Protein AF-0000000066435446 (afdb_homodimer)

Organism: Drosophila melanogaster (NCBI:txid7227)

Sequence (286 aa):
MGTRKKGLEFAKHITEIINKSTGFESHLQKVKIVDGGDGACTAELKVDQDHVNLYKFLHGGYIMTLVDLITTYALMSKPCHPGVSVDLSVNFLNGAKLGDDVVIQANLSKVGKYLAFIDCTLKHKKDDLVIAKGTHLKYIKFDMGTRKKGLEFAKHITEIINKSTGFESHLQKVKIVDGGDGACTAELKVDQDHVNLYKFLHGGYIMTLVDLITTYALMSKPCHPGVSVDLSVNFLNGAKLGDDVVIQANLSKVGKYLAFIDCTLKHKKDDLVIAKGTHLKYIKFD

Structure (mmCIF, N/CA/C/O backbone):
data_AF-0000000066435446-model_v1
#
loop_
_entity.id
_entity.type
_entity.pdbx_description
1 polymer GEO12033p1
#
loop_
_atom_site.group_PDB
_atom_site.id
_atom_site.type_symbol
_atom_site.label_atom_id
_atom_site.label_alt_id
_atom_site.label_comp_id
_atom_site.label_asym_id
_atom_site.label_entity_id
_atom_site.label_seq_id
_atom_site.pdbx_PDB_ins_code
_atom_site.Cartn_x
_atom_site.Cartn_y
_atom_site.Cartn_z
_atom_site.occupancy
_atom_site.B_iso_or_equiv
_atom_site.auth_seq_id
_atom_site.auth_comp_id
_atom_site.auth_asym_id
_atom_site.auth_atom_id
_atom_site.pdbx_PDB_model_num
ATOM 1 N N . MET A 1 1 ? -8.648 -17.078 -9.883 1 63.06 1 MET A N 1
ATOM 2 C CA . MET A 1 1 ? -8.719 -18.5 -9.562 1 63.06 1 MET A CA 1
ATOM 3 C C . MET A 1 1 ? -7.328 -19.125 -9.516 1 63.06 1 MET A C 1
ATOM 5 O O . MET A 1 1 ? -6.375 -18.547 -10.039 1 63.06 1 MET A O 1
ATOM 9 N N . GLY A 1 2 ? -7.027 -19.984 -8.508 1 71.5 2 GLY A N 1
ATOM 10 C CA . GLY A 1 2 ? -5.723 -20.625 -8.414 1 71.5 2 GLY A CA 1
ATOM 11 C C . GLY A 1 2 ? -5.332 -21.359 -9.68 1 71.5 2 GLY A C 1
ATOM 12 O O . GLY A 1 2 ? -6.188 -21.703 -10.5 1 71.5 2 GLY A O 1
ATOM 13 N N . THR A 1 3 ? -4 -21.328 -10.047 1 77.5 3 THR A N 1
ATOM 14 C CA . THR A 1 3 ? -3.469 -22.047 -11.203 1 77.5 3 THR A CA 1
ATOM 15 C C . THR A 1 3 ? -2.389 -23.031 -10.789 1 77.5 3 THR A C 1
ATOM 17 O O . THR A 1 3 ? -1.646 -22.781 -9.836 1 77.5 3 THR A O 1
ATOM 20 N N . ARG A 1 4 ? -2.23 -24.156 -11.445 1 82.12 4 ARG A N 1
ATOM 21 C CA . ARG A 1 4 ? -1.175 -25.125 -11.219 1 82.12 4 ARG A CA 1
ATOM 22 C C . ARG A 1 4 ? 0.009 -24.875 -12.148 1 82.12 4 ARG A C 1
ATOM 24 O O . ARG A 1 4 ? 0.985 -25.641 -12.133 1 82.12 4 ARG A O 1
ATOM 31 N N . LYS A 1 5 ? -0.054 -23.875 -12.938 1 88.31 5 LYS A N 1
ATOM 32 C CA . LYS A 1 5 ? 1.01 -23.547 -13.883 1 88.31 5 LYS A CA 1
ATOM 33 C C . LYS A 1 5 ? 2.275 -23.094 -13.156 1 88.31 5 LYS A C 1
ATOM 35 O O . LYS A 1 5 ? 2.205 -22.562 -12.047 1 88.31 5 LYS A O 1
ATOM 40 N N . LYS A 1 6 ? 3.32 -23.391 -13.812 1 94.06 6 LYS A N 1
ATOM 41 C CA . LYS A 1 6 ? 4.617 -23 -13.266 1 94.06 6 LYS A CA 1
ATOM 42 C C . LYS A 1 6 ? 5.5 -22.359 -14.328 1 94.06 6 LYS A C 1
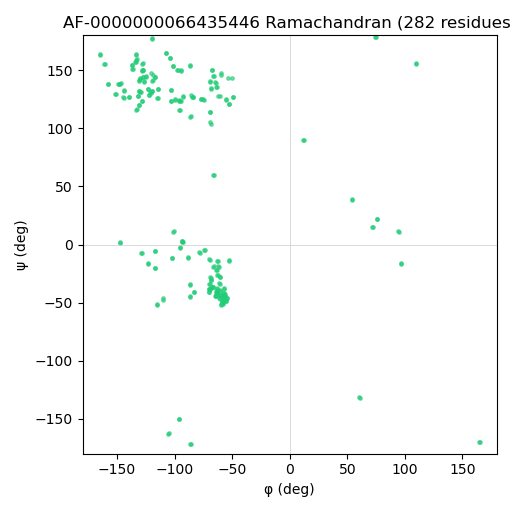ATOM 44 O O . LYS A 1 6 ? 5.215 -22.469 -15.523 1 94.06 6 LYS A O 1
ATOM 49 N N . GLY A 1 7 ? 6.52 -21.703 -13.805 1 94.81 7 GLY A N 1
ATOM 50 C CA . GLY A 1 7 ? 7.492 -21.141 -14.727 1 94.81 7 GLY A CA 1
ATOM 51 C C . GLY A 1 7 ? 6.887 -20.125 -15.688 1 94.81 7 GLY A C 1
ATOM 52 O O . GLY A 1 7 ? 6.176 -19.219 -15.273 1 94.81 7 GLY A O 1
ATOM 53 N N . LEU A 1 8 ? 7.223 -20.344 -16.953 1 93.69 8 LEU A N 1
ATOM 54 C CA . LEU A 1 8 ? 6.828 -19.391 -18 1 93.69 8 LEU A CA 1
ATOM 55 C C . LEU A 1 8 ? 5.312 -19.391 -18.172 1 93.69 8 LEU A C 1
ATOM 57 O O . LEU A 1 8 ? 4.719 -18.344 -18.438 1 93.69 8 LEU A O 1
ATOM 61 N N . GLU A 1 9 ? 4.734 -20.547 -18.047 1 95.38 9 GLU A N 1
ATOM 62 C CA . GLU A 1 9 ? 3.285 -20.609 -18.188 1 95.38 9 GLU A CA 1
ATOM 63 C C . GLU A 1 9 ? 2.576 -19.828 -17.094 1 95.38 9 GLU A C 1
ATOM 65 O O . GLU A 1 9 ? 1.569 -19.172 -17.344 1 95.38 9 GLU A O 1
ATOM 70 N N . PHE A 1 10 ? 3.066 -20 -15.891 1 95.31 10 PHE A N 1
ATOM 71 C CA . PHE A 1 10 ? 2.555 -19.219 -14.773 1 95.31 10 PHE A CA 1
ATOM 72 C C . PHE A 1 10 ? 2.713 -17.734 -15.039 1 95.31 10 PHE A C 1
ATOM 74 O O . PHE A 1 10 ? 1.757 -16.969 -14.898 1 95.31 10 PHE A O 1
ATOM 81 N N . ALA A 1 11 ? 3.91 -17.344 -15.422 1 96 11 ALA A N 1
ATOM 82 C CA . ALA A 1 11 ? 4.215 -15.93 -15.68 1 96 11 ALA A CA 1
ATOM 83 C C . ALA A 1 11 ? 3.275 -15.359 -16.734 1 96 11 ALA A C 1
ATOM 85 O O . ALA A 1 11 ? 2.762 -14.242 -16.578 1 96 11 ALA A O 1
ATOM 86 N N . LYS A 1 12 ? 3.051 -16.109 -17.766 1 95.75 12 LYS A N 1
ATOM 87 C CA . LYS A 1 12 ? 2.158 -15.68 -18.844 1 95.75 12 LYS A CA 1
ATOM 88 C C . LYS A 1 12 ? 0.729 -15.516 -18.328 1 95.75 12 LYS A C 1
ATOM 90 O O . LYS A 1 12 ? 0.055 -14.539 -18.656 1 95.75 12 LYS A O 1
ATOM 95 N N . HIS A 1 13 ? 0.331 -16.453 -17.578 1 94.19 13 HIS A N 1
ATOM 96 C CA . HIS A 1 13 ? -1.019 -16.422 -17.031 1 94.19 13 HIS A CA 1
ATOM 97 C C . HIS A 1 13 ? -1.239 -15.188 -16.172 1 94.19 13 HIS A C 1
ATOM 99 O O . HIS A 1 13 ? -2.217 -14.461 -16.359 1 94.19 13 HIS A O 1
ATOM 105 N N . ILE A 1 14 ? -0.361 -14.914 -15.211 1 93.56 14 ILE A N 1
ATOM 106 C CA . ILE A 1 14 ? -0.48 -13.773 -14.305 1 93.56 14 ILE A CA 1
ATOM 107 C C . ILE A 1 14 ? -0.396 -12.477 -15.109 1 93.56 14 ILE A C 1
ATOM 109 O O . ILE A 1 14 ? -1.131 -11.523 -14.836 1 93.56 14 ILE A O 1
ATOM 113 N N . THR A 1 15 ? 0.486 -12.438 -16.078 1 95 15 THR A N 1
ATOM 114 C CA . THR A 1 15 ? 0.623 -11.266 -16.938 1 95 15 THR A CA 1
ATOM 115 C C . THR A 1 15 ? -0.695 -10.953 -17.641 1 95 15 THR A C 1
ATOM 117 O O . THR A 1 15 ? -1.087 -9.789 -17.734 1 95 15 THR A O 1
ATOM 120 N N . GLU A 1 16 ? -1.361 -11.938 -18.094 1 94.12 16 GLU A N 1
ATOM 121 C CA . GLU A 1 16 ? -2.654 -11.766 -18.75 1 94.12 16 GLU A CA 1
ATOM 122 C C . GLU A 1 16 ? -3.688 -11.188 -17.781 1 94.12 16 GLU A C 1
ATOM 124 O O . GLU A 1 16 ? -4.484 -10.328 -18.15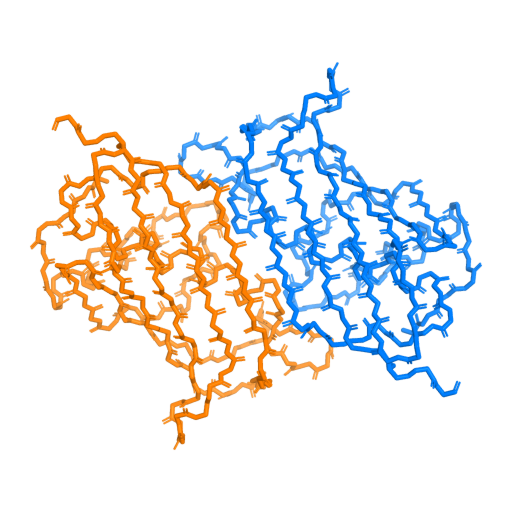6 1 94.12 16 GLU A O 1
ATOM 129 N N . ILE A 1 17 ? -3.666 -11.688 -16.578 1 89.19 17 ILE A N 1
ATOM 130 C CA . ILE A 1 17 ? -4.586 -11.203 -15.547 1 89.19 17 ILE A CA 1
ATOM 131 C C . ILE A 1 17 ? -4.348 -9.719 -15.297 1 89.19 17 ILE A C 1
ATOM 133 O O . ILE A 1 17 ? -5.293 -8.93 -15.25 1 89.19 17 ILE A O 1
ATOM 137 N N . ILE A 1 18 ? -3.078 -9.328 -15.148 1 91 18 ILE A N 1
ATOM 138 C CA . ILE A 1 18 ? -2.713 -7.938 -14.898 1 91 18 ILE A CA 1
ATOM 139 C C . ILE A 1 18 ? -3.172 -7.066 -16.062 1 91 18 ILE A C 1
ATOM 141 O O . ILE A 1 18 ? -3.771 -6.008 -15.852 1 91 18 ILE A O 1
ATOM 145 N N . ASN A 1 19 ? -2.955 -7.547 -17.266 1 91.06 19 ASN A N 1
ATOM 146 C CA . ASN A 1 19 ? -3.229 -6.762 -18.469 1 91.06 19 ASN A CA 1
ATOM 147 C C . ASN A 1 19 ? -4.727 -6.551 -18.672 1 91.06 19 ASN A C 1
ATOM 149 O O . ASN A 1 19 ? -5.141 -5.547 -19.266 1 91.06 19 ASN A O 1
ATOM 153 N N . LYS A 1 20 ? -5.484 -7.438 -18.203 1 88.5 20 LYS A N 1
ATOM 154 C CA . LYS A 1 20 ? -6.93 -7.363 -18.391 1 88.5 20 LYS A CA 1
ATOM 155 C C . LYS A 1 20 ? -7.59 -6.559 -17.281 1 88.5 20 LYS A C 1
ATOM 157 O O . LYS A 1 20 ? -8.781 -6.242 -17.359 1 88.5 20 LYS A O 1
ATOM 162 N N . SER A 1 21 ? -6.824 -6.301 -16.281 1 84.69 21 SER A N 1
ATOM 163 C CA . SER A 1 21 ? -7.387 -5.594 -15.141 1 84.69 21 SER A CA 1
ATOM 164 C C . SER A 1 21 ? -7.719 -4.148 -15.492 1 84.69 21 SER A C 1
ATOM 166 O O . SER A 1 21 ? -6.984 -3.502 -16.25 1 84.69 21 SER A O 1
ATOM 168 N N . THR A 1 22 ? -8.844 -3.646 -14.992 1 82.44 22 THR A N 1
ATOM 169 C CA . THR A 1 22 ? -9.281 -2.275 -15.234 1 82.44 22 THR A CA 1
ATOM 170 C C . THR A 1 22 ? -9.336 -1.489 -13.93 1 82.44 22 THR A C 1
ATOM 172 O O . THR A 1 22 ? -9.688 -0.307 -13.922 1 82.44 22 THR A O 1
ATOM 175 N N . GLY A 1 23 ? -9.109 -2.145 -12.859 1 87.12 23 GLY A N 1
ATOM 176 C CA . GLY A 1 23 ? -9.102 -1.487 -11.562 1 87.12 23 GLY A CA 1
ATOM 177 C C . GLY A 1 23 ? -7.715 -1.099 -11.094 1 87.12 23 GLY A C 1
ATOM 178 O O . GLY A 1 23 ? -6.871 -0.701 -11.898 1 87.12 23 GLY A O 1
ATOM 179 N N . PHE A 1 24 ? -7.559 -1.088 -9.766 1 88.25 24 PHE A N 1
ATOM 180 C CA . PHE A 1 24 ? -6.324 -0.61 -9.156 1 88.25 24 PHE A CA 1
ATOM 181 C C . PHE A 1 24 ? -5.133 -1.443 -9.617 1 88.25 24 PHE A C 1
ATOM 183 O O . PHE A 1 24 ? -4.016 -0.931 -9.727 1 88.25 24 PHE A O 1
ATOM 190 N N . GLU A 1 25 ? -5.285 -2.672 -9.961 1 87.38 25 GLU A N 1
ATOM 191 C CA . GLU A 1 25 ? -4.234 -3.594 -10.383 1 87.38 25 GLU A CA 1
ATOM 192 C C . GLU A 1 25 ? -3.549 -3.104 -11.656 1 87.38 25 GLU A C 1
ATOM 194 O O . GLU A 1 25 ? -2.457 -3.562 -11.992 1 87.38 25 GLU A O 1
ATOM 199 N N . SER A 1 26 ? -4.215 -2.238 -12.32 1 85.88 26 SER A N 1
ATOM 200 C CA . SER A 1 26 ? -3.666 -1.745 -13.586 1 85.88 26 SER A CA 1
ATOM 201 C C . SER A 1 26 ? -2.346 -1.014 -13.359 1 85.88 26 SER A C 1
ATOM 203 O O . SER A 1 26 ? -1.561 -0.842 -14.297 1 85.88 26 SER A O 1
ATOM 205 N N . HIS A 1 27 ? -2.092 -0.699 -12.156 1 84.81 27 HIS A N 1
ATOM 206 C CA . HIS A 1 27 ? -0.847 -0.017 -11.82 1 84.81 27 HIS A CA 1
ATOM 207 C C . HIS A 1 27 ? 0.341 -0.97 -11.883 1 84.81 27 HIS A C 1
ATOM 209 O O . HIS A 1 27 ? 1.494 -0.537 -11.828 1 84.81 27 HIS A O 1
ATOM 215 N N . LEU A 1 28 ? 0.1 -2.258 -12.133 1 90.25 28 LEU A N 1
ATOM 216 C CA . LEU A 1 28 ? 1.185 -3.229 -12.242 1 90.25 28 LEU A CA 1
ATOM 217 C C . LEU A 1 28 ? 1.489 -3.545 -13.703 1 90.25 28 LEU A C 1
ATOM 219 O O . LEU A 1 28 ? 2.244 -4.477 -13.992 1 90.25 28 LEU A O 1
ATOM 223 N N . GLN A 1 29 ? 0.976 -2.838 -14.555 1 90.94 29 GLN A N 1
ATOM 224 C CA . GLN A 1 29 ? 1.123 -3.168 -15.961 1 90.94 29 GLN A CA 1
ATOM 225 C C . GLN A 1 29 ? 2.586 -3.104 -16.391 1 90.94 29 GLN A C 1
ATOM 227 O O . GLN A 1 29 ? 2.984 -3.768 -17.359 1 90.94 29 GLN A O 1
ATOM 232 N N . LYS A 1 30 ? 3.4 -2.416 -15.727 1 94.62 30 LYS A N 1
ATOM 233 C CA . LYS A 1 30 ? 4.812 -2.301 -16.078 1 94.62 30 LYS A CA 1
ATOM 234 C C . LYS A 1 30 ? 5.656 -3.303 -15.289 1 94.62 30 LYS A C 1
ATOM 236 O O . LYS A 1 30 ? 6.879 -3.34 -15.438 1 94.62 30 LYS A O 1
ATOM 241 N N . VAL A 1 31 ? 5.004 -4.047 -14.43 1 97.06 31 VAL A N 1
ATOM 242 C CA . VAL A 1 31 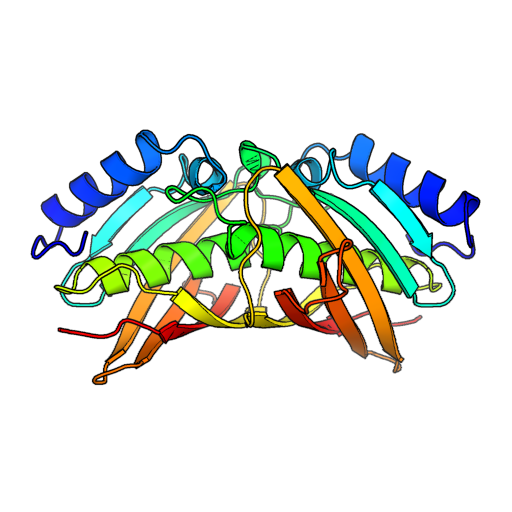? 5.688 -5.086 -13.672 1 97.06 31 VAL A CA 1
ATOM 243 C C . VAL A 1 31 ? 5.773 -6.363 -14.5 1 97.06 31 VAL A C 1
ATOM 245 O O . VAL A 1 31 ? 4.773 -6.816 -15.062 1 97.06 31 VAL A O 1
ATOM 248 N N . LYS A 1 32 ? 6.953 -6.902 -14.656 1 97.81 32 LYS A N 1
ATOM 249 C CA . LYS A 1 32 ? 7.16 -8.141 -15.406 1 97.81 32 LYS A CA 1
ATOM 250 C C . LYS A 1 32 ? 7.188 -9.344 -14.477 1 97.81 32 LYS A C 1
ATOM 252 O O . LYS A 1 32 ? 8.102 -9.492 -13.664 1 97.81 32 LYS A O 1
ATOM 257 N N . ILE A 1 33 ? 6.254 -10.203 -14.625 1 98 33 ILE A N 1
ATOM 258 C CA . ILE A 1 33 ? 6.316 -11.484 -13.93 1 98 33 ILE A CA 1
ATOM 259 C C . ILE A 1 33 ? 7.301 -12.406 -14.641 1 98 33 ILE A C 1
ATOM 261 O O . ILE A 1 33 ? 7.156 -12.68 -15.836 1 98 33 ILE A O 1
ATOM 265 N N . VAL A 1 34 ? 8.289 -12.93 -13.938 1 98 34 VAL A N 1
ATOM 266 C CA . VAL A 1 34 ? 9.359 -13.609 -14.656 1 98 34 VAL A CA 1
ATOM 267 C C . VAL A 1 34 ? 9.391 -15.086 -14.266 1 98 34 VAL A C 1
ATOM 269 O O . VAL A 1 34 ? 9.984 -15.906 -14.969 1 98 34 VAL A O 1
ATOM 272 N N . ASP A 1 35 ? 8.805 -15.438 -13.109 1 97.19 35 ASP A N 1
ATOM 273 C CA . ASP A 1 35 ? 8.805 -16.828 -12.648 1 97.19 35 ASP A CA 1
ATOM 274 C C . ASP A 1 35 ? 7.785 -17.031 -11.523 1 97.19 35 ASP A C 1
ATOM 276 O O . ASP A 1 35 ? 7.262 -16.062 -10.969 1 97.19 35 ASP A O 1
ATOM 280 N N . GLY A 1 36 ? 7.504 -18.281 -11.305 1 96.62 36 GLY A N 1
ATOM 281 C CA . GLY A 1 36 ? 6.59 -18.594 -10.219 1 96.62 36 GLY A CA 1
ATOM 282 C C . GLY A 1 36 ? 6.039 -20 -10.289 1 96.62 36 GLY A C 1
ATOM 283 O O . GLY A 1 36 ? 6.496 -20.812 -11.102 1 96.62 36 GLY A O 1
ATOM 284 N N . GLY A 1 37 ? 5.012 -20.156 -9.367 1 94.81 37 GLY A N 1
ATOM 285 C CA . GLY A 1 37 ? 4.438 -21.469 -9.188 1 94.81 37 GLY A CA 1
ATOM 286 C C . GLY A 1 37 ? 4.789 -22.109 -7.852 1 94.81 37 GLY A C 1
ATOM 287 O O . GLY A 1 37 ? 5.777 -21.719 -7.219 1 94.81 37 GLY A O 1
ATOM 288 N N . ASP A 1 38 ? 3.9 -23.062 -7.422 1 93 38 ASP A N 1
ATOM 289 C CA . ASP A 1 38 ? 4.094 -23.828 -6.199 1 93 38 ASP A CA 1
ATOM 290 C C . ASP A 1 38 ? 4.32 -22.906 -5 1 93 38 ASP A C 1
ATOM 292 O O . ASP A 1 38 ? 5.25 -23.125 -4.215 1 93 38 ASP A O 1
ATOM 296 N N . GLY A 1 39 ? 3.627 -21.844 -4.953 1 94.56 39 GLY A N 1
ATOM 297 C CA . GLY A 1 39 ? 3.625 -20.969 -3.791 1 94.56 39 GLY A CA 1
ATOM 298 C C . GLY A 1 39 ? 4.621 -19.828 -3.9 1 94.56 39 GLY A C 1
ATOM 299 O O . GLY A 1 39 ? 4.949 -19.188 -2.9 1 94.56 39 GLY A O 1
ATOM 300 N N . ALA A 1 40 ? 5.172 -19.656 -5.121 1 97.38 40 ALA A N 1
ATOM 301 C CA . ALA A 1 40 ? 6.164 -18.609 -5.312 1 97.38 40 ALA A CA 1
ATOM 302 C C . ALA A 1 40 ? 5.789 -17.719 -6.496 1 97.38 40 ALA A C 1
ATOM 304 O O . ALA A 1 40 ? 5.051 -18.141 -7.391 1 97.38 40 ALA A O 1
ATOM 305 N N . CYS A 1 41 ? 6.281 -16.484 -6.492 1 97.88 41 CYS A N 1
ATOM 306 C CA . CYS A 1 41 ? 6.168 -15.539 -7.602 1 97.88 41 CYS A CA 1
ATOM 307 C C . CYS A 1 41 ? 7.348 -14.578 -7.621 1 97.88 41 CYS A C 1
ATOM 309 O O . CYS A 1 41 ? 7.715 -14.016 -6.582 1 97.88 41 CYS A O 1
ATOM 311 N N . THR A 1 42 ? 7.988 -14.43 -8.734 1 98.62 42 THR A N 1
ATOM 312 C CA . THR A 1 42 ? 9.086 -13.484 -8.93 1 98.62 42 THR A CA 1
ATOM 313 C C . THR A 1 42 ? 8.742 -12.484 -10.023 1 98.62 42 THR A C 1
ATOM 315 O O . THR A 1 42 ? 8.289 -12.867 -11.102 1 98.62 42 THR A O 1
ATOM 318 N N . ALA A 1 43 ? 8.961 -11.258 -9.727 1 98.62 43 ALA A N 1
ATOM 319 C CA . ALA A 1 43 ? 8.68 -10.18 -10.672 1 98.62 43 ALA A CA 1
ATOM 320 C C . ALA A 1 43 ? 9.852 -9.203 -10.758 1 98.62 43 ALA A C 1
ATOM 322 O O . ALA A 1 43 ? 10.703 -9.18 -9.867 1 98.62 43 ALA A O 1
ATOM 323 N N . GLU A 1 44 ? 9.906 -8.477 -11.812 1 98.69 44 GLU A N 1
ATOM 324 C CA . GLU A 1 44 ? 10.891 -7.422 -12.023 1 98.69 44 GLU A CA 1
ATOM 325 C C . GLU A 1 44 ? 10.219 -6.113 -12.422 1 98.69 44 GLU A C 1
ATOM 327 O O . GLU A 1 44 ? 9.156 -6.121 -13.055 1 98.69 44 GLU A O 1
ATOM 332 N N . LEU A 1 45 ? 10.852 -5.051 -12.047 1 98.31 45 LEU A N 1
ATOM 333 C CA . LEU A 1 45 ? 10.336 -3.713 -12.336 1 98.31 45 LEU A CA 1
ATOM 334 C C . LEU A 1 45 ? 11.484 -2.742 -12.617 1 98.31 45 LEU A C 1
ATOM 336 O O . LEU A 1 45 ? 12.469 -2.705 -11.875 1 98.31 45 LEU A O 1
ATOM 340 N N . LYS A 1 46 ? 11.445 -2.062 -13.711 1 98.38 46 LYS A N 1
ATOM 341 C CA . LYS A 1 46 ? 12.219 -0.836 -13.883 1 98.38 46 LYS A CA 1
ATOM 342 C C . LYS A 1 46 ? 11.453 0.375 -13.352 1 98.38 46 LYS A C 1
ATOM 344 O O . LYS A 1 46 ? 10.414 0.745 -13.898 1 98.38 46 LYS A O 1
ATOM 349 N N . VAL A 1 47 ? 11.922 0.924 -12.266 1 97.75 47 VAL A N 1
ATOM 350 C CA . VAL A 1 47 ? 11.234 2.033 -11.617 1 97.75 47 VAL A CA 1
ATOM 351 C C . VAL A 1 47 ? 11.023 3.168 -12.617 1 97.75 47 VAL A C 1
ATOM 353 O O . VAL A 1 47 ? 11.977 3.627 -13.258 1 97.75 47 VAL A O 1
ATOM 356 N N . ASP A 1 48 ? 9.82 3.539 -12.742 1 96.19 48 ASP A N 1
ATOM 357 C CA . ASP A 1 48 ? 9.438 4.574 -13.695 1 96.19 48 ASP A CA 1
ATOM 358 C C . ASP A 1 48 ? 8.797 5.766 -12.992 1 96.19 48 ASP A C 1
ATOM 360 O O . ASP A 1 48 ? 8.617 5.746 -11.773 1 96.19 48 ASP A O 1
ATOM 364 N N . GLN A 1 49 ? 8.453 6.805 -13.734 1 93.25 49 GLN A N 1
ATOM 365 C CA . GLN A 1 49 ? 7.957 8.07 -13.203 1 93.25 49 GLN A CA 1
ATOM 366 C C . GLN A 1 49 ? 6.664 7.875 -12.422 1 93.25 49 GLN A C 1
ATOM 368 O O . GLN A 1 49 ? 6.438 8.539 -11.406 1 93.25 49 GLN A O 1
ATOM 373 N N . ASP A 1 50 ? 5.852 6.965 -12.82 1 91.56 50 ASP A N 1
ATOM 374 C CA . ASP A 1 50 ? 4.543 6.785 -12.203 1 91.56 50 ASP A CA 1
ATOM 375 C C . ASP A 1 50 ? 4.66 6.035 -10.875 1 91.56 50 ASP A C 1
ATOM 377 O O . ASP A 1 50 ? 3.678 5.895 -10.148 1 91.56 50 ASP A O 1
ATOM 381 N N . HIS A 1 51 ? 5.902 5.547 -10.562 1 94.88 51 HIS A N 1
ATOM 382 C CA . HIS A 1 51 ? 6.09 4.734 -9.367 1 94.88 51 HIS A CA 1
ATOM 383 C C . HIS A 1 51 ? 6.723 5.551 -8.242 1 94.88 51 HIS A C 1
ATOM 385 O O . HIS A 1 51 ? 6.848 5.066 -7.113 1 94.88 51 HIS A O 1
ATOM 391 N N . VAL A 1 52 ? 7.219 6.758 -8.562 1 93.19 52 VAL A N 1
ATOM 392 C CA . VAL A 1 52 ? 8.125 7.43 -7.637 1 93.19 52 VAL A CA 1
ATOM 393 C C . VAL A 1 52 ? 7.379 8.547 -6.91 1 93.19 52 VAL A C 1
ATOM 395 O O . VAL A 1 52 ? 6.293 8.953 -7.328 1 93.19 52 VAL A O 1
ATOM 398 N N . ASN A 1 53 ? 7.938 8.961 -5.793 1 89.44 53 ASN A N 1
ATOM 399 C CA . ASN A 1 53 ? 7.457 10.125 -5.059 1 89.44 53 ASN A CA 1
ATOM 400 C C . ASN A 1 53 ? 8.086 11.414 -5.586 1 89.44 53 ASN A C 1
ATOM 402 O O . ASN A 1 53 ? 8.703 11.422 -6.652 1 89.44 53 ASN A O 1
ATOM 406 N N . LEU A 1 54 ? 7.852 12.57 -4.863 1 84.88 54 LEU A N 1
ATOM 407 C CA . LEU A 1 54 ? 8.305 13.883 -5.301 1 84.88 54 LEU A CA 1
ATOM 408 C C . LEU A 1 54 ? 9.828 13.938 -5.375 1 84.88 54 LEU A C 1
ATOM 410 O O . LEU A 1 54 ? 10.391 14.711 -6.156 1 84.88 54 LEU A O 1
ATOM 414 N N . TYR A 1 55 ? 10.461 13.117 -4.594 1 88.62 55 TYR A N 1
ATOM 415 C CA . TYR A 1 55 ? 11.922 13.125 -4.535 1 88.62 55 TYR A CA 1
ATOM 416 C C . TYR A 1 55 ? 12.508 12.094 -5.496 1 88.62 55 TYR A C 1
ATOM 418 O O . TYR A 1 55 ? 13.703 11.797 -5.445 1 88.62 55 TYR A O 1
ATOM 426 N N . LYS A 1 56 ? 11.672 11.383 -6.293 1 93.31 56 LYS A N 1
ATOM 427 C CA . LYS A 1 56 ? 12.047 10.453 -7.355 1 93.31 56 LYS A CA 1
ATOM 428 C C . LYS A 1 56 ? 12.539 9.133 -6.773 1 93.31 56 LYS A C 1
ATOM 430 O O . LYS A 1 56 ? 13.367 8.453 -7.383 1 93.31 56 LYS A O 1
ATOM 435 N N . PHE A 1 57 ? 12.133 8.883 -5.547 1 94.56 57 PHE A N 1
ATOM 436 C CA . PHE A 1 57 ? 12.297 7.551 -4.969 1 94.56 57 PHE A CA 1
ATOM 437 C C . PHE A 1 57 ? 11.031 6.719 -5.156 1 94.56 57 PHE A C 1
ATOM 439 O O . PHE A 1 57 ? 9.93 7.266 -5.25 1 94.56 57 PHE A O 1
ATOM 446 N N . LEU A 1 58 ? 11.305 5.387 -5.262 1 95.56 58 LEU A N 1
ATOM 447 C CA . LEU A 1 58 ? 10.156 4.488 -5.309 1 95.56 58 LEU A CA 1
ATOM 448 C C . LEU A 1 58 ? 9.219 4.738 -4.133 1 95.56 58 LEU A C 1
ATOM 450 O O . LEU A 1 58 ? 9.641 4.676 -2.975 1 95.56 58 LEU A O 1
ATOM 454 N N . HIS A 1 59 ? 7.984 5.074 -4.461 1 94.62 59 HIS A N 1
ATOM 455 C CA . HIS A 1 59 ? 7.008 5.477 -3.455 1 94.62 59 HIS A CA 1
ATOM 456 C C . HIS A 1 59 ? 6.688 4.324 -2.51 1 94.62 59 HIS A C 1
ATOM 458 O O . HIS A 1 59 ? 6.508 3.188 -2.951 1 94.62 59 HIS A O 1
ATOM 464 N N . GLY A 1 60 ? 6.551 4.59 -1.21 1 93.94 60 GLY A N 1
ATOM 465 C CA . GLY A 1 60 ? 6.176 3.576 -0.238 1 93.94 60 GLY A CA 1
ATOM 466 C C . GLY A 1 60 ? 4.859 2.896 -0.562 1 93.94 60 GLY A C 1
ATOM 467 O O . GLY A 1 60 ? 4.734 1.678 -0.418 1 93.94 60 GLY A O 1
ATOM 468 N N . GLY A 1 61 ? 3.883 3.715 -0.934 1 93.12 61 GLY A N 1
ATOM 469 C CA . GLY A 1 61 ? 2.602 3.154 -1.337 1 93.12 61 GLY A CA 1
ATOM 470 C C . GLY A 1 61 ? 2.715 2.168 -2.484 1 93.12 61 GLY A C 1
ATOM 471 O O . GLY A 1 61 ? 1.995 1.169 -2.523 1 93.12 61 GLY A O 1
ATOM 472 N N . TYR A 1 62 ? 3.58 2.426 -3.432 1 95.5 62 TYR A N 1
ATOM 473 C CA . TYR A 1 62 ? 3.76 1.503 -4.547 1 95.5 62 TYR A CA 1
ATOM 474 C C . TYR A 1 62 ? 4.445 0.22 -4.094 1 95.5 62 TYR A C 1
ATOM 476 O O . TYR A 1 62 ? 4.09 -0.873 -4.543 1 95.5 62 TYR A O 1
ATOM 484 N N . ILE A 1 63 ? 5.453 0.346 -3.223 1 97.25 63 ILE A N 1
ATOM 485 C CA . ILE A 1 63 ? 6.094 -0.829 -2.643 1 97.25 63 ILE A CA 1
ATOM 486 C C . ILE A 1 63 ? 5.043 -1.717 -1.981 1 97.25 63 ILE A C 1
ATOM 488 O O . ILE A 1 63 ? 5.023 -2.932 -2.197 1 97.25 63 ILE A O 1
ATOM 492 N N . MET A 1 64 ? 4.188 -1.134 -1.232 1 96.12 64 MET A N 1
ATOM 493 C CA . MET A 1 64 ? 3.141 -1.896 -0.556 1 96.12 64 MET A CA 1
ATOM 494 C C . MET A 1 64 ? 2.207 -2.555 -1.566 1 96.12 64 MET A C 1
ATOM 496 O O . MET A 1 64 ? 1.751 -3.68 -1.354 1 96.12 64 MET A O 1
ATOM 500 N N . THR A 1 65 ? 1.873 -1.86 -2.615 1 95.75 65 THR A N 1
ATOM 501 C CA . THR A 1 65 ? 1.06 -2.418 -3.689 1 95.75 65 THR A CA 1
ATOM 502 C C . THR A 1 65 ? 1.74 -3.637 -4.305 1 95.75 65 THR A C 1
ATOM 504 O O . THR A 1 65 ? 1.094 -4.656 -4.555 1 95.75 65 THR A O 1
ATOM 507 N N . LEU A 1 66 ? 3.049 -3.508 -4.555 1 97.31 66 LEU A N 1
ATOM 508 C CA . LEU A 1 66 ? 3.812 -4.633 -5.09 1 97.31 66 LEU A CA 1
ATOM 509 C C . LEU A 1 66 ? 3.744 -5.832 -4.148 1 97.31 66 LEU A C 1
ATOM 511 O O . LEU A 1 66 ? 3.459 -6.949 -4.582 1 97.31 66 LEU A O 1
ATOM 515 N N . VAL A 1 67 ? 4.008 -5.574 -2.861 1 97.88 67 VAL A N 1
ATOM 516 C CA . VAL A 1 67 ? 3.955 -6.652 -1.881 1 97.88 67 VAL A CA 1
ATOM 517 C C . VAL A 1 67 ? 2.572 -7.305 -1.904 1 97.88 67 VAL A C 1
ATOM 519 O O . VAL A 1 67 ? 2.459 -8.531 -1.963 1 97.88 67 VAL A O 1
ATOM 522 N N . ASP A 1 68 ? 1.532 -6.539 -1.874 1 96.81 68 ASP A N 1
ATOM 523 C CA . ASP A 1 68 ? 0.156 -7.027 -1.881 1 96.81 68 ASP A CA 1
ATOM 524 C C . ASP A 1 68 ? -0.096 -7.941 -3.076 1 96.81 68 ASP A C 1
ATOM 526 O O . ASP A 1 68 ? -0.546 -9.078 -2.912 1 96.81 68 ASP A O 1
ATOM 530 N N . LEU A 1 69 ? 0.282 -7.531 -4.227 1 95.5 69 LEU A N 1
ATOM 531 C CA . LEU A 1 69 ? -0.122 -8.234 -5.441 1 95.5 69 LEU A CA 1
ATOM 532 C C . LEU A 1 69 ? 0.796 -9.414 -5.715 1 95.5 69 LEU A C 1
ATOM 534 O O . LEU A 1 69 ? 0.327 -10.5 -6.074 1 95.5 69 LEU A O 1
ATOM 538 N N . ILE A 1 70 ? 2.051 -9.234 -5.508 1 97.12 70 ILE A N 1
ATOM 539 C CA . ILE A 1 70 ? 2.971 -10.312 -5.828 1 97.12 70 ILE A CA 1
ATOM 540 C C . ILE A 1 70 ? 2.785 -11.461 -4.832 1 97.12 70 ILE A C 1
ATOM 542 O O . ILE A 1 70 ? 2.885 -12.633 -5.203 1 97.12 70 ILE A O 1
ATOM 546 N N . THR A 1 71 ? 2.547 -11.164 -3.551 1 96.88 71 THR A N 1
ATOM 547 C CA . THR A 1 71 ? 2.225 -12.227 -2.602 1 96.88 71 THR A CA 1
ATOM 548 C C . THR A 1 71 ? 0.921 -12.922 -2.984 1 96.88 71 THR A C 1
ATOM 550 O O . THR A 1 71 ? 0.804 -14.141 -2.871 1 96.88 71 THR A O 1
ATOM 553 N N . THR A 1 72 ? -0.076 -12.148 -3.418 1 94.81 72 THR A N 1
ATOM 554 C CA . THR A 1 72 ? -1.342 -12.727 -3.854 1 94.81 72 THR A CA 1
ATOM 555 C C . THR A 1 72 ? -1.128 -13.664 -5.035 1 94.81 72 THR A C 1
ATOM 557 O O . THR A 1 72 ? -1.7 -14.758 -5.082 1 94.81 72 THR A O 1
ATOM 560 N N . TYR A 1 73 ? -0.261 -13.305 -5.961 1 94.94 73 TYR A N 1
ATOM 561 C CA . TYR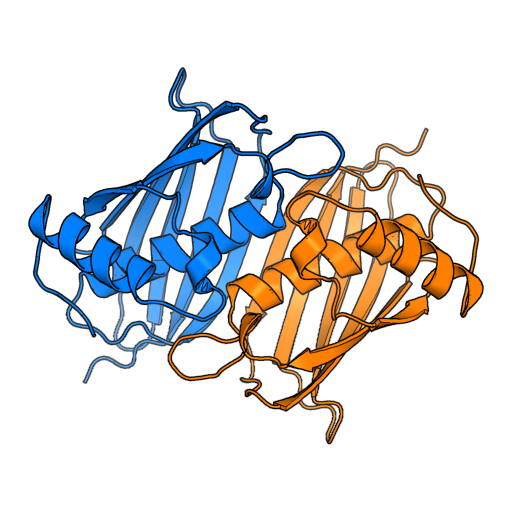 A 1 73 ? -0.005 -14.148 -7.125 1 94.94 73 TYR A CA 1
ATOM 562 C C . TYR A 1 73 ? 0.728 -15.422 -6.723 1 94.94 73 TYR A C 1
ATOM 564 O O . TYR A 1 73 ? 0.488 -16.484 -7.293 1 94.94 73 TYR A O 1
ATOM 572 N N . ALA A 1 74 ? 1.646 -15.305 -5.793 1 95.94 74 ALA A N 1
ATOM 573 C CA . ALA A 1 74 ? 2.275 -16.516 -5.266 1 95.94 74 ALA A CA 1
ATOM 574 C C . ALA A 1 74 ? 1.232 -17.484 -4.707 1 95.94 74 ALA A C 1
ATOM 576 O O . ALA A 1 74 ? 1.289 -18.688 -4.965 1 95.94 74 ALA A O 1
ATOM 577 N N . LEU A 1 75 ? 0.318 -16.938 -3.982 1 93.38 75 LEU A N 1
ATOM 578 C CA . LEU A 1 75 ? -0.753 -17.75 -3.404 1 93.38 75 LEU A CA 1
ATOM 579 C C . LEU A 1 75 ? -1.612 -18.375 -4.496 1 93.38 75 LEU A C 1
ATOM 581 O O . LEU A 1 75 ? -2.027 -19.531 -4.375 1 93.38 75 LEU A O 1
ATOM 585 N N . MET A 1 76 ? -1.841 -17.656 -5.539 1 91.06 76 MET A N 1
ATOM 586 C CA . MET A 1 76 ? -2.695 -18.109 -6.629 1 91.06 76 MET A CA 1
ATOM 587 C C . MET A 1 76 ? -2.059 -19.297 -7.355 1 91.06 76 MET A C 1
ATOM 589 O O . MET A 1 76 ? -2.721 -19.969 -8.141 1 91.06 76 MET A O 1
ATOM 593 N N . SER A 1 77 ? -0.796 -19.453 -7.176 1 90.69 77 SER A N 1
ATOM 594 C CA . SER A 1 77 ? -0.152 -20.625 -7.785 1 90.69 77 SER A CA 1
ATOM 595 C C . SER A 1 77 ? -0.578 -21.906 -7.102 1 90.69 77 SER A C 1
ATOM 597 O O . SER A 1 77 ? -0.302 -23 -7.602 1 90.69 77 SER A O 1
ATOM 599 N N . LYS A 1 78 ? -1.207 -21.75 -5.965 1 84 78 LYS A N 1
ATOM 600 C CA . LYS A 1 78 ? -1.784 -22.891 -5.258 1 84 78 LYS A CA 1
ATOM 601 C C . LYS A 1 78 ? -3.275 -23.016 -5.555 1 84 78 LYS A C 1
ATOM 603 O O . LYS A 1 78 ? -3.924 -22.047 -5.957 1 84 78 LYS A O 1
ATOM 608 N N . PRO A 1 79 ? -3.727 -24.203 -5.516 1 76.69 79 PRO A N 1
ATOM 609 C CA . PRO A 1 79 ? -5.152 -24.391 -5.785 1 76.69 79 PRO A CA 1
ATOM 610 C C . PRO A 1 79 ? -6.047 -23.781 -4.711 1 76.69 79 PRO A C 1
ATOM 612 O O . PRO A 1 79 ? -6.676 -24.5 -3.936 1 76.69 79 PRO A O 1
ATOM 615 N N . CYS A 1 80 ? -5.875 -22.516 -4.586 1 68.31 80 CYS A N 1
ATOM 616 C CA . CYS A 1 80 ? -6.699 -21.812 -3.613 1 68.31 80 CYS A CA 1
ATOM 617 C C . CYS A 1 80 ? -7.223 -20.5 -4.188 1 68.31 80 CYS A C 1
ATOM 619 O O . CYS A 1 80 ? -6.703 -20 -5.188 1 68.31 80 CYS A O 1
ATOM 621 N N . HIS A 1 81 ? -8.352 -20.141 -3.68 1 70.38 81 HIS A N 1
ATOM 622 C CA . HIS A 1 81 ? -8.867 -18.812 -4.023 1 70.38 81 HIS A CA 1
ATOM 623 C C . HIS A 1 81 ? -7.887 -17.719 -3.6 1 70.38 81 HIS A C 1
ATOM 625 O O . HIS A 1 81 ? -7.09 -17.922 -2.678 1 70.38 81 HIS A O 1
ATOM 631 N N . PRO A 1 82 ? -7.766 -16.625 -4.324 1 72.06 82 PRO A N 1
ATOM 632 C CA . PRO A 1 82 ? -6.805 -15.555 -4.035 1 72.06 82 PRO A CA 1
ATOM 633 C C . PRO A 1 82 ? -6.895 -15.055 -2.594 1 72.06 82 PRO A C 1
ATOM 635 O O . PRO A 1 82 ? -5.941 -14.461 -2.08 1 72.06 82 PRO A O 1
ATOM 638 N N . GLY A 1 83 ? -7.977 -15.414 -1.875 1 83.06 83 GLY A N 1
ATOM 639 C CA . GLY A 1 83 ? -8.094 -15.102 -0.458 1 83.06 83 GLY A CA 1
ATOM 640 C C . GLY A 1 83 ? -8.406 -13.641 -0.19 1 83.06 83 GLY A C 1
ATOM 641 O O . GLY A 1 83 ? -8.625 -12.867 -1.123 1 83.06 83 GLY A O 1
ATOM 642 N N . VAL A 1 84 ? -8.555 -13.32 1.087 1 90.31 84 VAL A N 1
ATOM 643 C CA . VAL A 1 84 ? -8.805 -11.969 1.562 1 90.31 84 VAL A CA 1
ATOM 644 C C . VAL A 1 84 ? -7.688 -11.539 2.516 1 90.31 84 VAL A C 1
ATOM 646 O O . VAL A 1 84 ? -7.305 -12.297 3.41 1 90.31 84 VAL A O 1
ATOM 649 N N . SER A 1 85 ? -7.172 -10.398 2.26 1 95.19 85 SER A N 1
ATOM 650 C CA . SER A 1 85 ? -6.086 -9.906 3.098 1 95.19 85 SER A CA 1
ATOM 651 C C . SER A 1 85 ? -6.547 -9.703 4.539 1 95.19 85 SER A C 1
ATOM 653 O O . SER A 1 85 ? -7.617 -9.141 4.781 1 95.19 85 SER A O 1
ATOM 655 N N . VAL A 1 86 ? -5.734 -10.141 5.477 1 96.69 86 VAL A N 1
ATOM 656 C CA . VAL A 1 86 ? -5.996 -9.984 6.902 1 96.69 86 VAL A CA 1
ATOM 657 C C . VAL A 1 86 ? -5.008 -8.977 7.496 1 96.69 86 VAL A C 1
ATOM 659 O O . VAL A 1 86 ? -5.402 -8.07 8.227 1 96.69 86 VAL A O 1
ATOM 662 N N . ASP A 1 87 ? -3.756 -9.188 7.148 1 97.69 87 ASP A N 1
ATOM 663 C CA . ASP A 1 87 ? -2.691 -8.312 7.637 1 97.69 87 ASP A CA 1
ATOM 664 C C . ASP A 1 87 ? -1.562 -8.203 6.613 1 97.69 87 ASP A C 1
ATOM 666 O O . ASP A 1 87 ? -1.18 -9.195 5.992 1 97.69 87 ASP A O 1
ATOM 670 N N . LEU A 1 88 ? -1.069 -7.039 6.438 1 98.25 88 LEU A N 1
ATOM 671 C CA . LEU A 1 88 ? 0.073 -6.789 5.566 1 98.25 88 LEU A CA 1
ATOM 672 C C . LEU A 1 88 ? 1.023 -5.773 6.195 1 98.25 88 LEU A C 1
ATOM 674 O O . LEU A 1 88 ? 0.596 -4.699 6.621 1 98.25 88 LEU A O 1
ATOM 678 N N . SER A 1 89 ? 2.264 -6.156 6.277 1 98.44 89 SER A N 1
ATOM 679 C CA . SER A 1 89 ? 3.287 -5.301 6.871 1 98.44 89 SER A CA 1
ATOM 680 C C . SER A 1 89 ? 4.516 -5.203 5.973 1 98.44 89 SER A C 1
ATOM 682 O O . SER A 1 89 ? 4.93 -6.195 5.367 1 98.44 89 SER A O 1
ATOM 684 N N . VAL A 1 90 ? 5.059 -4 5.934 1 98.56 90 VAL A N 1
ATOM 685 C CA . VAL A 1 90 ? 6.262 -3.789 5.137 1 98.56 90 VAL A CA 1
ATOM 686 C C . VAL A 1 90 ? 7.305 -3.039 5.965 1 98.56 90 VAL A C 1
ATOM 688 O O . VAL A 1 90 ? 6.996 -2.012 6.574 1 98.56 90 VAL A O 1
ATOM 691 N N . ASN A 1 91 ? 8.445 -3.553 6.016 1 98.62 91 ASN A N 1
ATOM 692 C CA . ASN A 1 91 ? 9.633 -2.863 6.516 1 98.62 91 ASN A CA 1
ATOM 693 C C . ASN A 1 91 ? 10.43 -2.229 5.383 1 98.62 91 ASN A C 1
ATOM 695 O O . ASN A 1 91 ? 10.859 -2.918 4.453 1 98.62 91 ASN A O 1
ATOM 699 N N . PHE A 1 92 ? 10.609 -0.971 5.512 1 98.25 92 PHE A N 1
ATOM 700 C CA . PHE A 1 92 ? 11.367 -0.242 4.504 1 98.25 92 PHE A CA 1
ATOM 701 C C . PHE A 1 92 ? 12.82 -0.09 4.93 1 98.25 92 PHE A C 1
ATOM 703 O O . PHE A 1 92 ? 13.109 0.456 6 1 98.25 92 PHE A O 1
ATOM 710 N N . LEU A 1 93 ? 13.734 -0.535 4.109 1 97.56 93 LEU A N 1
ATOM 711 C CA . LEU A 1 93 ? 15.125 -0.614 4.539 1 97.56 93 LEU A CA 1
ATOM 712 C C . LEU A 1 93 ? 16 0.335 3.727 1 97.56 93 LEU A C 1
ATOM 714 O O . LEU A 1 93 ? 16.797 1.093 4.289 1 97.56 93 LEU A O 1
ATOM 718 N N . ASN A 1 94 ? 15.906 0.246 2.414 1 97.38 94 ASN A N 1
ATOM 719 C CA . ASN A 1 94 ? 16.672 1.117 1.522 1 97.38 94 ASN A CA 1
ATOM 720 C C . ASN A 1 94 ? 15.781 1.692 0.418 1 97.38 94 ASN A C 1
ATOM 722 O O . ASN A 1 94 ? 14.742 1.123 0.091 1 97.38 94 ASN A O 1
ATOM 726 N N . GLY A 1 95 ? 16.203 2.809 -0.145 1 96.69 95 GLY A N 1
ATOM 727 C CA . GLY A 1 95 ? 15.445 3.428 -1.228 1 96.69 95 GLY A CA 1
ATOM 728 C C . GLY A 1 95 ? 15.805 2.873 -2.594 1 96.69 95 GLY A C 1
ATOM 729 O O . GLY A 1 95 ? 16.859 2.258 -2.762 1 96.69 95 GLY A O 1
ATOM 730 N N . ALA A 1 96 ? 14.898 2.939 -3.539 1 97.5 96 ALA A N 1
ATOM 731 C CA . ALA A 1 96 ? 15.133 2.756 -4.969 1 97.5 96 ALA A CA 1
ATOM 732 C C . ALA A 1 96 ? 14.75 4.008 -5.754 1 97.5 96 ALA A C 1
ATOM 734 O O . ALA A 1 96 ? 13.766 4.676 -5.426 1 97.5 96 ALA A O 1
ATOM 735 N N . LYS A 1 97 ? 15.516 4.34 -6.738 1 97.19 97 LYS A N 1
ATOM 736 C CA . LYS A 1 97 ? 15.312 5.586 -7.473 1 97.19 97 LYS A CA 1
ATOM 737 C C . LYS A 1 97 ? 14.75 5.316 -8.867 1 97.19 97 LYS A C 1
ATOM 739 O O . LYS A 1 97 ? 14.789 4.184 -9.352 1 97.19 97 LYS A O 1
ATOM 744 N N . LEU A 1 98 ? 14.266 6.441 -9.414 1 97.31 98 LEU A N 1
ATOM 745 C CA . LEU A 1 98 ? 13.859 6.402 -10.812 1 97.31 98 LEU A CA 1
ATOM 746 C C . LEU A 1 98 ? 14.938 5.777 -11.688 1 97.31 98 LEU A C 1
ATOM 748 O O . LEU A 1 98 ? 16.109 6.164 -11.609 1 97.31 98 LEU A O 1
ATOM 752 N N . GLY A 1 99 ? 14.547 4.773 -12.461 1 97.94 99 GLY A N 1
ATOM 753 C CA . GLY A 1 99 ? 15.469 4.133 -13.383 1 97.94 99 GLY A CA 1
ATOM 754 C C . GLY A 1 99 ? 16.094 2.865 -12.828 1 97.94 99 GLY A C 1
ATOM 755 O O . GLY A 1 99 ? 16.656 2.064 -13.57 1 97.94 99 GLY A O 1
ATOM 756 N N . ASP A 1 100 ? 16.031 2.621 -11.5 1 98.25 100 ASP A N 1
ATOM 757 C CA . ASP A 1 100 ? 16.594 1.42 -10.891 1 98.25 100 ASP A CA 1
ATOM 758 C C . ASP A 1 100 ? 15.836 0.17 -11.344 1 98.25 100 ASP A C 1
ATOM 760 O O . ASP A 1 100 ? 14.625 0.217 -11.578 1 98.25 100 ASP A O 1
ATOM 764 N N . ASP A 1 101 ? 16.547 -0.884 -11.484 1 98.62 101 ASP A N 1
ATOM 765 C CA . ASP A 1 101 ? 15.953 -2.201 -11.68 1 98.62 101 ASP A CA 1
ATOM 766 C C . ASP A 1 101 ? 15.773 -2.928 -10.352 1 98.62 101 ASP A C 1
ATOM 768 O O . ASP A 1 101 ? 16.734 -3.119 -9.609 1 98.62 101 ASP A O 1
ATOM 772 N N . VAL A 1 102 ? 14.555 -3.389 -10.117 1 98.62 102 VAL A N 1
ATOM 773 C CA . VAL A 1 102 ? 14.203 -4.012 -8.852 1 98.62 102 VAL A CA 1
ATOM 774 C C . VAL A 1 102 ? 13.625 -5.402 -9.094 1 98.62 102 VAL A C 1
ATOM 776 O O . VAL A 1 102 ? 12.945 -5.629 -10.102 1 98.62 102 VAL A O 1
ATOM 779 N N . VAL A 1 103 ? 13.914 -6.312 -8.203 1 98.81 103 VAL A N 1
ATOM 780 C CA . VAL A 1 103 ? 13.32 -7.648 -8.234 1 98.81 103 VAL A CA 1
ATOM 781 C C . VAL A 1 103 ? 12.438 -7.844 -7.004 1 98.81 103 VAL A C 1
ATOM 783 O O . VAL A 1 103 ? 12.797 -7.43 -5.898 1 98.81 103 VAL A O 1
ATOM 786 N N . ILE A 1 104 ? 11.25 -8.359 -7.172 1 98.81 104 ILE A N 1
ATOM 787 C CA . ILE A 1 104 ? 10.297 -8.664 -6.113 1 98.81 104 ILE A CA 1
ATOM 788 C C . ILE A 1 104 ? 10.078 -10.172 -6.039 1 98.81 104 ILE A C 1
ATOM 790 O O . ILE A 1 104 ? 9.734 -10.805 -7.039 1 98.81 104 ILE A O 1
ATOM 794 N N . GLN A 1 105 ? 10.258 -10.719 -4.879 1 98.81 105 GLN A N 1
ATOM 795 C CA . GLN A 1 105 ? 10.117 -12.164 -4.691 1 98.81 105 GLN A CA 1
ATOM 796 C C . GLN A 1 105 ? 9.18 -12.477 -3.535 1 98.81 105 GLN A C 1
ATOM 798 O O . GLN A 1 105 ? 9.398 -12.023 -2.408 1 98.81 105 GLN A O 1
ATOM 803 N N . ALA A 1 106 ? 8.188 -13.203 -3.812 1 98.62 106 ALA A N 1
ATOM 804 C CA . ALA A 1 106 ? 7.238 -13.648 -2.793 1 98.62 106 ALA A CA 1
ATOM 805 C C . ALA A 1 106 ? 7.242 -15.164 -2.664 1 98.62 106 ALA A C 1
ATOM 807 O O . ALA A 1 106 ? 7.391 -15.883 -3.658 1 98.62 106 ALA A O 1
ATOM 808 N N . ASN A 1 107 ? 7.066 -15.617 -1.451 1 97.94 107 ASN A N 1
ATOM 809 C CA . ASN A 1 107 ? 7.035 -17.047 -1.156 1 97.94 107 ASN A CA 1
ATOM 810 C C . ASN A 1 107 ? 6.027 -17.359 -0.056 1 97.94 107 ASN A C 1
ATOM 812 O O . ASN A 1 107 ? 6.008 -16.703 0.985 1 97.94 107 ASN A O 1
ATOM 816 N N . LEU A 1 108 ? 5.258 -18.359 -0.348 1 95.62 108 LEU A N 1
ATOM 817 C CA . LEU A 1 108 ? 4.359 -18.875 0.678 1 95.62 108 LEU A CA 1
ATOM 818 C C . LEU A 1 108 ? 5.141 -19.578 1.786 1 95.62 108 LEU A C 1
ATOM 820 O O . LEU A 1 108 ? 5.77 -20.609 1.553 1 95.62 108 LEU A O 1
ATOM 824 N N . SER A 1 109 ? 5.102 -19.016 2.924 1 95.88 109 SER A N 1
ATOM 825 C CA . SER A 1 109 ? 5.875 -19.547 4.043 1 95.88 109 SER A CA 1
ATOM 826 C C . SER A 1 109 ? 5.109 -20.625 4.785 1 95.88 109 SER A C 1
ATOM 828 O O . SER A 1 109 ? 5.707 -21.578 5.301 1 95.88 109 SER A O 1
ATOM 830 N N . LYS A 1 110 ? 3.848 -20.469 4.84 1 92.62 110 LYS A N 1
ATOM 831 C CA . LYS A 1 110 ? 2.975 -21.422 5.516 1 92.62 110 LYS A CA 1
ATOM 832 C C . LYS A 1 110 ? 1.541 -21.312 5 1 92.62 110 LYS A C 1
ATOM 834 O O . LYS A 1 110 ? 1.047 -20.219 4.746 1 92.62 110 LYS A O 1
ATOM 839 N N . VAL A 1 111 ? 0.966 -22.406 4.812 1 89.19 111 VAL A N 1
ATOM 840 C CA . VAL A 1 111 ? -0.439 -22.438 4.426 1 89.19 111 VAL A CA 1
ATOM 841 C C . VAL A 1 111 ? -1.197 -23.422 5.316 1 89.19 111 VAL A C 1
ATOM 843 O O . VAL A 1 111 ? -0.761 -24.562 5.508 1 89.19 111 VAL A O 1
ATOM 846 N N . GLY A 1 112 ? -2.139 -22.875 5.98 1 86.62 112 GLY A N 1
ATOM 847 C CA . GLY A 1 112 ? -3.031 -23.734 6.746 1 86.62 112 GLY A CA 1
ATOM 848 C C . GLY A 1 112 ? -4.395 -23.891 6.102 1 86.62 112 GLY A C 1
ATOM 849 O O . GLY A 1 112 ? -4.539 -23.734 4.887 1 86.62 112 GLY A O 1
ATOM 850 N N . LYS A 1 113 ? -5.359 -24.344 6.875 1 86.69 113 LYS A N 1
ATOM 851 C CA . LYS A 1 113 ? -6.719 -24.547 6.379 1 86.69 113 LYS A CA 1
ATOM 852 C C . LYS A 1 113 ? -7.391 -23.219 6.043 1 86.69 113 LYS A C 1
ATOM 854 O O . LYS A 1 113 ? -8.086 -23.109 5.031 1 86.69 113 LYS A O 1
ATOM 859 N N . TYR A 1 114 ? -7.082 -22.234 6.871 1 91.12 114 TYR A N 1
ATOM 860 C CA . TYR A 1 114 ? -7.848 -21 6.746 1 91.12 114 TYR A CA 1
ATOM 861 C C . TYR A 1 114 ? -6.93 -19.812 6.492 1 91.12 114 TYR A C 1
ATOM 863 O O . TYR A 1 114 ? -7.387 -18.734 6.066 1 91.12 114 TYR A O 1
ATOM 871 N N . LEU A 1 115 ? -5.633 -20.016 6.781 1 92.94 115 LEU A N 1
ATOM 872 C CA . LEU A 1 115 ? -4.727 -18.875 6.707 1 92.94 115 LEU A CA 1
ATOM 873 C C . LEU A 1 115 ? -3.492 -19.203 5.875 1 92.94 115 LEU A C 1
ATOM 875 O O . LEU A 1 115 ? -2.975 -20.328 5.953 1 92.94 115 LEU A O 1
ATOM 879 N N . ALA A 1 116 ? -3.045 -18.234 5.125 1 94.62 116 ALA A N 1
ATOM 880 C CA . ALA A 1 116 ? -1.786 -18.328 4.391 1 94.62 116 ALA A CA 1
ATOM 881 C C . ALA A 1 116 ? -0.834 -17.203 4.793 1 94.62 116 ALA A C 1
ATOM 883 O O . ALA A 1 116 ? -1.228 -16.031 4.844 1 94.62 116 ALA A O 1
ATOM 884 N N . PHE A 1 117 ? 0.343 -17.562 5.121 1 96.62 117 PHE A N 1
ATOM 885 C CA . PHE A 1 117 ? 1.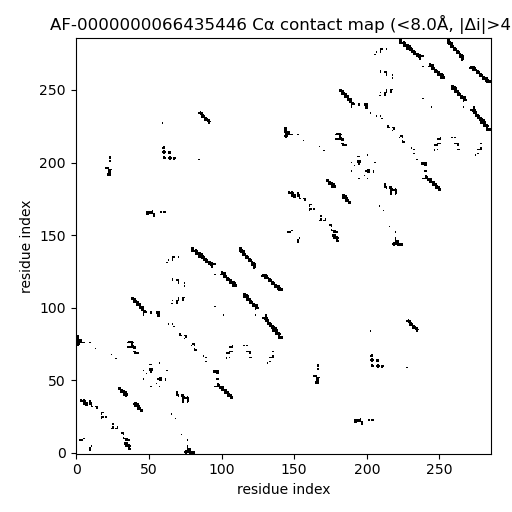414 -16.625 5.438 1 96.62 117 PHE A CA 1
ATOM 886 C C . PHE A 1 117 ? 2.395 -16.516 4.273 1 96.62 117 PHE A C 1
ATOM 888 O O . PHE A 1 117 ? 2.959 -17.516 3.832 1 96.62 117 PHE A O 1
ATOM 895 N N . ILE A 1 118 ? 2.617 -15.344 3.768 1 97.62 118 ILE A N 1
ATOM 896 C CA . ILE A 1 118 ? 3.439 -15.141 2.578 1 97.62 118 ILE A CA 1
ATOM 897 C C . ILE A 1 118 ? 4.48 -14.055 2.846 1 97.62 118 ILE A C 1
ATOM 899 O O . ILE A 1 118 ? 4.148 -12.977 3.334 1 97.62 118 ILE A O 1
ATOM 903 N N . ASP A 1 119 ? 5.672 -14.336 2.52 1 98.62 119 ASP A N 1
ATOM 904 C CA . ASP A 1 119 ? 6.766 -13.375 2.633 1 98.62 119 ASP A CA 1
ATOM 905 C C . ASP A 1 119 ? 7.105 -12.773 1.271 1 98.62 119 ASP A C 1
ATOM 907 O O . ASP A 1 119 ? 6.891 -13.406 0.235 1 98.62 119 ASP A O 1
ATOM 911 N N . CYS A 1 120 ? 7.629 -11.586 1.32 1 98.81 120 CYS A N 1
ATOM 912 C CA . CYS A 1 120 ? 8.016 -10.891 0.099 1 98.81 120 CYS A CA 1
ATOM 913 C C . CYS A 1 120 ? 9.242 -10.023 0.331 1 98.81 120 CYS A C 1
ATOM 915 O O . CYS A 1 120 ? 9.367 -9.383 1.376 1 98.81 120 CYS A O 1
ATOM 917 N N . THR A 1 121 ? 10.117 -10.039 -0.599 1 98.88 121 THR A N 1
ATOM 918 C CA . THR A 1 121 ? 11.305 -9.188 -0.526 1 98.88 121 THR A CA 1
ATOM 919 C C . THR A 1 121 ? 11.508 -8.43 -1.836 1 98.88 121 THR A C 1
ATOM 921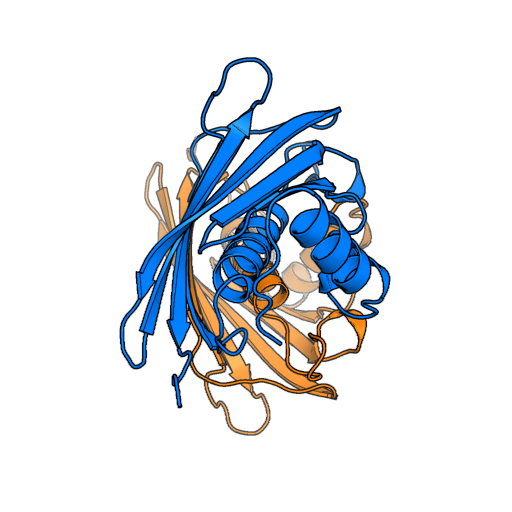 O O . THR A 1 121 ? 11.367 -9.008 -2.918 1 98.88 121 THR A O 1
ATOM 924 N N . LEU A 1 122 ? 11.734 -7.188 -1.753 1 98.88 122 LEU A N 1
ATOM 925 C CA . LEU A 1 122 ? 12.172 -6.344 -2.865 1 98.88 122 LEU A CA 1
ATOM 926 C C . LEU A 1 122 ? 13.656 -6.035 -2.766 1 98.88 122 LEU A C 1
ATOM 928 O O . LEU A 1 122 ? 14.148 -5.66 -1.696 1 98.88 122 LEU A O 1
ATOM 932 N N . LYS A 1 123 ? 14.375 -6.195 -3.889 1 98.81 123 LYS A N 1
ATOM 933 C CA . LYS A 1 123 ? 15.82 -5.945 -3.914 1 98.81 123 LYS A CA 1
ATOM 934 C C . LYS A 1 123 ? 16.219 -5.184 -5.176 1 98.81 123 LYS A C 1
ATOM 936 O O . LYS A 1 123 ? 15.539 -5.266 -6.199 1 98.81 123 LYS A O 1
ATOM 941 N N . HIS A 1 124 ? 17.328 -4.484 -5.004 1 98.69 124 HIS A N 1
ATOM 942 C CA . HIS A 1 124 ? 18 -3.994 -6.199 1 98.69 124 HIS A CA 1
ATOM 943 C C . HIS A 1 124 ? 18.594 -5.141 -7.016 1 98.69 124 HIS A C 1
ATOM 945 O O . HIS A 1 124 ? 19.281 -6 -6.473 1 98.69 124 HIS A O 1
ATOM 951 N N . LYS A 1 125 ? 18.375 -5.086 -8.258 1 97.44 125 LYS A N 1
ATOM 952 C CA . LYS A 1 125 ? 18.906 -6.148 -9.117 1 97.44 125 LYS A CA 1
ATOM 953 C C . LYS A 1 125 ? 20.422 -6.082 -9.203 1 97.44 125 LYS A C 1
ATOM 955 O O . LYS A 1 125 ? 21.094 -7.109 -9.336 1 97.44 125 LYS A O 1
ATOM 960 N N . LYS A 1 126 ? 20.938 -4.898 -9.164 1 96.88 126 LYS A N 1
ATOM 961 C CA . LYS A 1 126 ? 22.359 -4.66 -9.43 1 96.88 126 LYS A CA 1
ATOM 962 C C . LYS A 1 126 ? 23.234 -5.242 -8.312 1 96.88 126 LYS A C 1
ATOM 964 O O . LYS A 1 126 ? 24.359 -5.672 -8.562 1 96.88 126 LYS A O 1
ATOM 969 N N . ASP A 1 127 ? 22.766 -5.312 -7.066 1 97.44 127 ASP A N 1
ATOM 970 C CA . ASP A 1 127 ? 23.672 -5.715 -5.992 1 97.44 127 ASP A CA 1
ATOM 971 C C . ASP A 1 127 ? 22.922 -6.484 -4.906 1 97.44 127 ASP A C 1
ATOM 973 O O . ASP A 1 127 ? 23.453 -6.738 -3.83 1 97.44 127 ASP A O 1
ATOM 977 N N . ASP A 1 128 ? 21.672 -6.715 -5.051 1 97.31 128 ASP A N 1
ATOM 978 C CA . ASP A 1 128 ? 20.828 -7.504 -4.164 1 97.31 128 ASP A CA 1
ATOM 979 C C . ASP A 1 128 ? 20.562 -6.77 -2.854 1 97.31 128 ASP A C 1
ATOM 981 O O . ASP A 1 128 ? 20.125 -7.371 -1.874 1 97.31 128 ASP A O 1
ATOM 985 N N . LEU A 1 129 ? 20.859 -5.445 -2.881 1 98.25 129 LEU A N 1
ATOM 986 C CA . LEU A 1 129 ? 20.516 -4.664 -1.701 1 98.25 129 LEU A CA 1
ATOM 987 C C . LEU A 1 129 ? 19.016 -4.68 -1.465 1 98.25 129 LEU A C 1
ATOM 989 O O . LEU A 1 129 ? 18.234 -4.371 -2.369 1 98.25 129 LEU A O 1
ATOM 993 N N . VAL A 1 130 ? 18.641 -5.051 -0.203 1 98.75 130 VAL A N 1
ATOM 994 C CA . VAL A 1 130 ? 17.234 -5.188 0.122 1 98.75 130 VAL A CA 1
ATOM 995 C C . VAL A 1 130 ? 16.594 -3.809 0.261 1 98.75 130 VAL A C 1
ATOM 997 O O . VAL A 1 130 ? 17.078 -2.965 1.015 1 98.75 130 VAL A O 1
ATOM 1000 N N . ILE A 1 131 ? 15.562 -3.588 -0.481 1 98.75 131 ILE A N 1
ATOM 1001 C CA . ILE A 1 131 ? 14.797 -2.346 -0.452 1 98.75 131 ILE A CA 1
ATOM 1002 C C . ILE A 1 131 ? 13.727 -2.424 0.636 1 98.75 131 ILE A C 1
ATOM 1004 O O . ILE A 1 131 ? 13.562 -1.486 1.42 1 98.75 131 ILE A O 1
ATOM 1008 N N . ALA A 1 132 ? 13.016 -3.535 0.718 1 98.81 132 ALA A N 1
ATOM 1009 C CA . ALA A 1 132 ? 11.922 -3.705 1.668 1 98.81 132 ALA A CA 1
ATOM 1010 C C . ALA A 1 132 ? 11.602 -5.184 1.88 1 98.81 132 ALA A C 1
ATOM 1012 O O . ALA A 1 132 ? 11.922 -6.02 1.032 1 98.81 132 ALA A O 1
ATOM 1013 N N . LYS A 1 133 ? 11.039 -5.492 3.021 1 98.75 133 LYS A N 1
ATOM 1014 C CA . LYS A 1 133 ? 10.508 -6.809 3.367 1 98.75 133 LYS A CA 1
ATOM 1015 C C . LYS A 1 133 ? 9.031 -6.715 3.756 1 98.75 133 LYS A C 1
ATOM 1017 O O . LYS A 1 133 ? 8.641 -5.832 4.523 1 98.75 133 LYS A O 1
ATOM 1022 N N . GLY A 1 134 ? 8.273 -7.605 3.203 1 98.62 134 GLY A N 1
ATOM 1023 C CA . GLY A 1 134 ? 6.844 -7.598 3.48 1 98.62 134 GLY A CA 1
ATOM 1024 C C . GLY A 1 134 ? 6.32 -8.945 3.941 1 98.62 134 GLY A C 1
ATOM 1025 O O . GLY A 1 134 ? 6.879 -9.984 3.59 1 98.62 134 GLY A O 1
ATOM 1026 N N . THR A 1 135 ? 5.332 -8.922 4.727 1 98.5 135 THR A N 1
ATOM 1027 C CA . THR A 1 135 ? 4.559 -10.094 5.109 1 98.5 135 THR A CA 1
ATOM 1028 C C . THR A 1 135 ? 3.07 -9.867 4.859 1 98.5 135 THR A C 1
ATOM 1030 O O . THR A 1 135 ? 2.559 -8.766 5.082 1 98.5 135 THR A O 1
ATOM 1033 N N . HIS A 1 136 ? 2.453 -10.867 4.402 1 98.19 136 HIS A N 1
ATOM 1034 C CA . HIS A 1 136 ? 1.04 -10.82 4.043 1 98.19 136 HIS A CA 1
ATOM 1035 C C . HIS A 1 136 ? 0.291 -12.023 4.602 1 98.19 136 HIS A C 1
ATOM 1037 O O . HIS A 1 136 ? 0.633 -13.172 4.297 1 98.19 136 HIS A O 1
ATOM 1043 N N . LEU A 1 137 ? -0.608 -11.773 5.457 1 97.31 137 LEU A N 1
ATOM 1044 C CA . LEU A 1 137 ? -1.499 -12.797 6 1 97.31 137 LEU A CA 1
ATOM 1045 C C . LEU A 1 137 ? -2.852 -12.766 5.297 1 97.31 137 LEU A C 1
ATOM 1047 O O . LEU A 1 137 ? -3.516 -11.727 5.262 1 97.31 137 LEU A O 1
ATOM 1051 N N . LYS A 1 138 ? -3.248 -13.883 4.766 1 95.38 138 LYS A N 1
ATOM 1052 C CA . LYS A 1 138 ? -4.512 -13.93 4.031 1 95.38 138 LYS A CA 1
ATOM 1053 C C . LYS A 1 138 ? -5.41 -15.047 4.551 1 95.38 138 LYS A C 1
ATOM 1055 O O . LYS A 1 138 ? -4.93 -16.125 4.906 1 95.38 138 LYS A O 1
ATOM 1060 N N . TYR A 1 139 ? -6.672 -14.703 4.523 1 93.38 139 TYR A N 1
ATOM 1061 C CA . TYR A 1 139 ? -7.688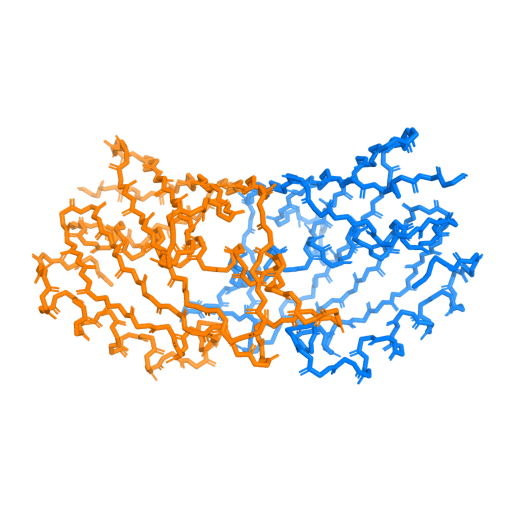 -15.727 4.738 1 93.38 139 TYR A CA 1
ATOM 1062 C C . TYR A 1 139 ? -8.023 -16.438 3.438 1 93.38 139 TYR A C 1
ATOM 1064 O O . TYR A 1 139 ? -8.344 -15.805 2.434 1 93.38 139 TYR A O 1
ATOM 1072 N N . ILE A 1 140 ? -8.055 -17.734 3.178 1 86.31 140 ILE A N 1
ATOM 1073 C CA . ILE A 1 140 ? -8.242 -18.453 1.927 1 86.31 140 ILE A CA 1
ATOM 1074 C C . ILE A 1 140 ? -9.336 -19.5 2.1 1 86.31 140 ILE A C 1
ATOM 1076 O O . ILE A 1 140 ? -10.039 -19.844 1.143 1 86.31 140 ILE A O 1
ATOM 1080 N N . LYS A 1 141 ? -9.961 -19.938 2.9 1 76.38 141 LYS A N 1
ATOM 1081 C CA . LYS A 1 141 ? -10.805 -21.094 3.15 1 76.38 141 LYS A CA 1
ATOM 1082 C C . LYS A 1 141 ? -10.633 -22.156 2.062 1 76.38 141 LYS A C 1
ATOM 1084 O O . LYS A 1 141 ? -10.992 -21.938 0.906 1 76.38 141 LYS A O 1
ATOM 1089 N N . PHE A 1 142 ? -9.734 -23.031 2.244 1 60.44 142 PHE A N 1
ATOM 1090 C CA . PHE A 1 142 ? -9.539 -24.156 1.346 1 60.44 142 PHE A CA 1
ATOM 1091 C C . PHE A 1 142 ? -10.703 -25.141 1.438 1 60.44 142 PHE A C 1
ATOM 1093 O O . PHE A 1 142 ? -11.227 -25.391 2.527 1 60.44 142 PHE A O 1
ATOM 1100 N N . ASP A 1 143 ? -11.609 -25.172 0.423 1 52.44 143 ASP A N 1
ATOM 1101 C CA . ASP A 1 143 ? -12.602 -26.25 0.459 1 52.44 143 ASP A CA 1
ATOM 1102 C C . ASP A 1 143 ? -11.93 -27.609 0.62 1 52.44 143 ASP A C 1
ATOM 1104 O O . ASP A 1 143 ? -10.797 -27.812 0.178 1 52.44 143 ASP A O 1
ATOM 1108 N N . MET B 1 1 ? 7.281 20.234 2.705 1 62.59 1 MET B N 1
ATOM 1109 C CA . MET B 1 1 ? 7.77 20.828 3.943 1 62.59 1 MET B CA 1
ATOM 1110 C C . MET B 1 1 ? 6.652 20.938 4.977 1 62.59 1 MET B C 1
ATOM 1112 O O . MET B 1 1 ? 5.473 20.781 4.641 1 62.59 1 MET B O 1
ATOM 1116 N N . GLY B 1 2 ? 6.918 20.656 6.297 1 70.5 2 GLY B N 1
ATOM 1117 C CA . GLY B 1 2 ? 5.887 20.766 7.32 1 70.5 2 GLY B CA 1
ATOM 1118 C C . GLY B 1 2 ? 5.156 22.094 7.285 1 70.5 2 GLY B C 1
ATOM 1119 O O . GLY B 1 2 ? 5.664 23.078 6.738 1 70.5 2 GLY B O 1
ATOM 1120 N N . THR B 1 3 ? 3.799 22.078 7.559 1 76.94 3 THR B N 1
ATOM 1121 C CA . THR B 1 3 ? 2.98 23.281 7.617 1 76.94 3 THR B CA 1
ATOM 1122 C C . THR B 1 3 ? 2.369 23.453 9 1 76.94 3 THR B C 1
ATOM 1124 O O . THR B 1 3 ? 2.051 22.469 9.672 1 76.94 3 THR B O 1
ATOM 1127 N N . ARG B 1 4 ? 2.182 24.656 9.5 1 81.81 4 ARG B N 1
ATOM 1128 C CA . ARG B 1 4 ? 1.508 24.969 10.758 1 81.81 4 ARG B CA 1
ATOM 1129 C C . ARG B 1 4 ? 0.025 25.25 10.523 1 81.81 4 ARG B C 1
ATOM 1131 O O . ARG B 1 4 ? -0.706 25.547 11.469 1 81.81 4 ARG B O 1
ATOM 1138 N N . LYS B 1 5 ? -0.431 25.141 9.32 1 87.94 5 LYS B N 1
ATOM 1139 C CA . LYS B 1 5 ? -1.827 25.406 8.984 1 87.94 5 LYS B CA 1
ATOM 1140 C C . LYS B 1 5 ? -2.748 24.359 9.594 1 87.94 5 LYS B C 1
ATOM 1142 O O . LYS B 1 5 ? -2.338 23.203 9.812 1 87.94 5 LYS B O 1
ATOM 1147 N N . LYS B 1 6 ? -3.891 24.812 9.852 1 93.81 6 LYS B N 1
ATOM 1148 C CA . LYS B 1 6 ? -4.898 23.922 10.422 1 93.81 6 LYS B CA 1
ATOM 1149 C C . LYS B 1 6 ? -6.238 24.078 9.711 1 93.81 6 LYS B C 1
ATOM 1151 O O . LYS B 1 6 ? -6.449 25.047 8.984 1 93.81 6 LYS B O 1
ATOM 1156 N N . GLY B 1 7 ? -7.047 23.062 9.945 1 94.69 7 GLY B N 1
ATOM 1157 C CA . GLY B 1 7 ? -8.391 23.156 9.414 1 94.69 7 GLY B CA 1
ATOM 1158 C C . GLY B 1 7 ? -8.422 23.266 7.898 1 94.69 7 GLY B C 1
ATOM 1159 O O . GLY B 1 7 ? -7.781 22.484 7.199 1 94.69 7 GLY B O 1
ATOM 1160 N N . LEU B 1 8 ? -9.211 24.25 7.449 1 93.5 8 LEU B N 1
ATOM 1161 C CA . LEU B 1 8 ? -9.453 24.422 6.02 1 93.5 8 LEU B CA 1
ATOM 1162 C C . LEU B 1 8 ? -8.172 24.828 5.297 1 93.5 8 LEU B C 1
ATOM 1164 O O . LEU B 1 8 ? -7.934 24.406 4.16 1 93.5 8 LEU B O 1
ATOM 1168 N N . GLU B 1 9 ? -7.391 25.625 5.953 1 95.31 9 GLU B N 1
ATOM 1169 C CA . GLU B 1 9 ? -6.137 26.062 5.336 1 95.31 9 GLU B CA 1
ATOM 1170 C C . GLU B 1 9 ? -5.199 24.875 5.125 1 95.31 9 GLU B C 1
ATOM 1172 O O . GLU B 1 9 ? -4.52 24.781 4.098 1 95.31 9 GLU B O 1
ATOM 1177 N N . PHE B 1 10 ? -5.117 24.047 6.133 1 95.25 10 PHE B N 1
ATOM 1178 C CA . PHE B 1 10 ? -4.348 22.812 6.008 1 95.25 10 PHE B CA 1
ATOM 1179 C C . PHE B 1 10 ? -4.867 21.969 4.855 1 95.25 10 PHE B C 1
ATOM 1181 O O . PHE B 1 10 ? -4.094 21.516 4.004 1 95.25 10 PHE B O 1
ATOM 1188 N N . ALA B 1 11 ? -6.168 21.75 4.848 1 95.88 11 ALA B N 1
ATOM 1189 C CA . ALA B 1 11 ? -6.801 20.922 3.818 1 95.88 11 ALA B CA 1
ATOM 1190 C C . ALA B 1 11 ? -6.496 21.453 2.424 1 95.88 11 ALA B C 1
ATOM 1192 O O . ALA B 1 11 ? -6.176 20.688 1.513 1 95.88 11 ALA B O 1
ATOM 1193 N N . LYS B 1 12 ? -6.566 22.75 2.287 1 95.62 12 LYS B N 1
ATOM 1194 C CA . LYS B 1 12 ? -6.281 23.391 1.005 1 95.62 12 LYS B CA 1
ATOM 1195 C C . LYS B 1 12 ? -4.824 23.172 0.599 1 95.62 12 LYS B C 1
ATOM 1197 O O . LYS B 1 12 ? -4.535 22.875 -0.562 1 95.62 12 LYS B O 1
ATOM 1202 N N . HIS B 1 13 ? -3.998 23.344 1.534 1 94.12 13 HIS B N 1
ATOM 1203 C CA . HIS B 1 13 ? -2.57 23.188 1.284 1 94.12 13 HIS B CA 1
ATOM 1204 C C . HIS B 1 13 ? -2.252 21.766 0.798 1 94.12 13 HIS B C 1
ATOM 1206 O O . HIS B 1 13 ? -1.589 21.594 -0.227 1 94.12 13 HIS B O 1
ATOM 1212 N N . ILE B 1 14 ? -2.699 20.75 1.515 1 93.5 14 ILE B N 1
ATOM 1213 C CA . ILE B 1 14 ? -2.438 19.359 1.167 1 93.5 14 ILE B CA 1
ATOM 1214 C C . ILE B 1 14 ? -3.074 19.031 -0.182 1 93.5 14 ILE B C 1
ATOM 1216 O O . ILE B 1 14 ? -2.48 18.328 -1.004 1 93.5 14 ILE B O 1
ATOM 1220 N N . THR B 1 15 ? -4.262 19.531 -0.407 1 95 15 THR B N 1
ATOM 1221 C CA . THR B 1 15 ? -4.949 19.328 -1.677 1 95 15 THR B CA 1
ATOM 1222 C C . THR B 1 15 ? -4.109 19.844 -2.838 1 95 15 THR B C 1
ATOM 1224 O O . THR B 1 15 ? -4.02 19.203 -3.887 1 95 15 THR B O 1
ATOM 1227 N N . GLU B 1 16 ? -3.514 20.953 -2.662 1 94.06 16 GLU B N 1
ATOM 1228 C CA . GLU B 1 16 ? -2.656 21.547 -3.689 1 94.06 16 GLU B CA 1
ATOM 1229 C C . GLU B 1 16 ? -1.444 20.656 -3.965 1 94.06 16 GLU B C 1
ATOM 1231 O O . GLU B 1 16 ? -1.045 20.484 -5.117 1 94.06 16 GLU B O 1
ATOM 1236 N N . ILE B 1 17 ? -0.881 20.125 -2.91 1 89.12 17 ILE B N 1
ATOM 1237 C CA . ILE B 1 17 ? 0.269 19.25 -3.045 1 89.12 17 ILE B CA 1
ATOM 1238 C C . ILE B 1 17 ? -0.122 18.016 -3.861 1 89.12 17 ILE B C 1
ATOM 1240 O O . ILE B 1 17 ? 0.598 17.625 -4.781 1 89.12 17 ILE B O 1
ATOM 1244 N N . ILE B 1 18 ? -1.263 17.406 -3.539 1 91.12 18 ILE B N 1
ATOM 1245 C CA . ILE B 1 18 ? -1.746 16.219 -4.234 1 91.12 18 ILE B CA 1
ATOM 1246 C C . ILE B 1 18 ? -1.97 16.547 -5.711 1 91.12 18 ILE B C 1
ATOM 1248 O O . ILE B 1 18 ? -1.545 15.789 -6.59 1 91.12 18 ILE B O 1
ATOM 1252 N N . ASN B 1 19 ? -2.57 17.703 -5.965 1 91.19 19 ASN B N 1
ATOM 1253 C CA . ASN B 1 19 ? -2.959 18.078 -7.32 1 91.19 19 ASN B CA 1
ATOM 1254 C C . ASN B 1 19 ? -1.739 18.344 -8.195 1 91.19 19 ASN B C 1
ATOM 1256 O O . ASN B 1 19 ? -1.79 18.156 -9.414 1 91.19 19 ASN B O 1
ATOM 1260 N N . LYS B 1 20 ? -0.707 18.75 -7.613 1 88.62 20 LYS B N 1
ATOM 1261 C CA . LYS B 1 20 ? 0.496 19.094 -8.367 1 88.62 20 LYS B CA 1
ATOM 1262 C C . LYS B 1 20 ? 1.392 17.875 -8.555 1 88.62 20 LYS B C 1
ATOM 1264 O O . LYS B 1 20 ? 2.371 17.922 -9.305 1 88.62 20 LYS B O 1
ATOM 1269 N N . SER B 1 21 ? 1.057 16.859 -7.859 1 84.94 21 SER B N 1
ATOM 1270 C CA . SER B 1 21 ? 1.891 15.664 -7.926 1 84.94 21 SER B CA 1
ATOM 1271 C C . SER B 1 21 ? 1.783 14.984 -9.289 1 84.94 21 SER B C 1
ATOM 1273 O O . SER B 1 21 ? 0.703 14.938 -9.883 1 84.94 21 SER B O 1
ATOM 1275 N N . THR B 1 22 ? 2.908 14.492 -9.812 1 82.56 22 THR B N 1
ATOM 1276 C CA . THR B 1 22 ? 2.949 13.812 -11.102 1 82.56 22 THR B CA 1
ATOM 1277 C C . THR B 1 22 ? 3.387 12.359 -10.938 1 82.56 22 THR B C 1
ATOM 1279 O O . THR B 1 22 ? 3.469 11.609 -11.914 1 82.56 22 THR B O 1
ATOM 1282 N N . GLY B 1 23 ? 3.744 12 -9.766 1 87.44 23 GLY B N 1
ATOM 1283 C CA . GLY B 1 23 ? 4.145 10.633 -9.484 1 87.44 23 GLY B CA 1
ATOM 1284 C C . GLY B 1 23 ? 3.02 9.781 -8.93 1 87.44 23 GLY B C 1
ATOM 1285 O O . GLY B 1 23 ? 1.864 9.93 -9.336 1 87.44 23 GLY B O 1
ATOM 1286 N N . PHE B 1 24 ? 3.41 8.805 -8.109 1 88.31 24 PHE B N 1
ATOM 1287 C CA . PHE B 1 24 ? 2.461 7.824 -7.598 1 88.31 24 PHE B CA 1
ATOM 1288 C C . PHE B 1 24 ? 1.366 8.5 -6.785 1 88.31 24 PHE B C 1
ATOM 1290 O O . PHE B 1 24 ? 0.225 8.039 -6.762 1 88.31 24 PHE B O 1
ATOM 1297 N N . GLU B 1 25 ? 1.601 9.609 -6.172 1 87.44 25 GLU B N 1
ATOM 1298 C CA . GLU B 1 25 ? 0.661 10.352 -5.34 1 87.44 25 GLU B CA 1
ATOM 1299 C C . GLU B 1 25 ? -0.558 10.805 -6.141 1 87.44 25 GLU B C 1
ATOM 1301 O O . GLU B 1 25 ? -1.59 11.156 -5.566 1 87.44 25 GLU B O 1
ATOM 1306 N N . SER B 1 26 ? -0.396 10.82 -7.402 1 86 26 SER B N 1
ATOM 1307 C CA . SER B 1 26 ? -1.486 11.289 -8.25 1 86 26 SER B CA 1
ATOM 1308 C C . SER B 1 26 ? -2.715 10.391 -8.117 1 86 26 SER B C 1
ATOM 1310 O O . SER B 1 26 ? -3.828 10.797 -8.453 1 86 26 SER B O 1
ATOM 1312 N N . HIS B 1 27 ? -2.518 9.266 -7.543 1 84.75 27 HIS B N 1
ATOM 1313 C CA . HIS B 1 27 ? -3.619 8.336 -7.336 1 84.75 27 HIS B CA 1
ATOM 1314 C C . HIS B 1 27 ? -4.535 8.812 -6.215 1 84.75 27 HIS B C 1
ATOM 1316 O O . HIS B 1 27 ? -5.629 8.266 -6.031 1 84.75 27 HIS B O 1
ATOM 1322 N N . LEU B 1 28 ? -4.184 9.898 -5.535 1 90.31 28 LEU B N 1
ATOM 1323 C CA . LEU B 1 28 ? -5.023 10.438 -4.469 1 90.31 28 LEU B CA 1
ATOM 1324 C C . LEU B 1 28 ? -5.828 11.633 -4.961 1 90.31 28 LEU B C 1
ATOM 1326 O O . LEU B 1 28 ? -6.461 12.328 -4.16 1 90.31 28 LEU B O 1
ATOM 1330 N N . GLN B 1 29 ? -5.855 11.859 -6.156 1 90.88 29 GLN B N 1
ATOM 1331 C CA . GLN B 1 29 ? -6.496 13.062 -6.676 1 90.88 29 GLN B CA 1
ATOM 1332 C C . GLN B 1 29 ? -7.996 13.055 -6.383 1 90.88 29 GLN B C 1
ATOM 1334 O O . GLN B 1 29 ? -8.625 14.109 -6.309 1 90.88 29 GLN B O 1
ATOM 1339 N N . LYS B 1 30 ? -8.57 11.961 -6.16 1 94.56 30 LYS B N 1
ATOM 1340 C CA . LYS B 1 30 ? -10 11.867 -5.867 1 94.56 30 LYS B CA 1
ATOM 1341 C C . LYS B 1 30 ? -10.258 11.836 -4.363 1 94.56 30 LYS B C 1
ATOM 1343 O O . LYS B 1 30 ? -11.406 11.727 -3.926 1 94.56 30 LYS B O 1
ATOM 1348 N N . VAL B 1 31 ? -9.188 11.844 -3.607 1 97.06 31 VAL B N 1
ATOM 1349 C CA . VAL B 1 31 ? -9.305 11.883 -2.152 1 97.06 31 VAL B CA 1
ATOM 1350 C C . VAL B 1 31 ? -9.484 13.328 -1.688 1 97.06 31 VAL B C 1
ATOM 1352 O O . VAL B 1 31 ? -8.734 14.211 -2.092 1 97.06 31 VAL B O 1
ATOM 1355 N N . LYS B 1 32 ? -10.5 13.586 -0.913 1 97.81 32 LYS B N 1
ATOM 1356 C CA . LYS B 1 32 ? -10.766 14.922 -0.38 1 97.81 32 LYS B CA 1
ATOM 1357 C C . LYS B 1 32 ? -10.188 15.07 1.025 1 97.81 32 LYS B C 1
ATOM 1359 O O . LYS B 1 32 ? -10.648 14.422 1.965 1 97.81 32 LYS B O 1
ATOM 1364 N N . ILE B 1 33 ? -9.258 15.922 1.169 1 97.94 33 ILE B N 1
ATOM 1365 C CA . ILE B 1 33 ? -8.797 16.281 2.502 1 97.94 33 ILE B CA 1
ATOM 1366 C C . ILE B 1 33 ? -9.797 17.234 3.152 1 97.94 33 ILE B C 1
ATOM 1368 O O . ILE B 1 33 ? -10.094 18.297 2.605 1 97.94 33 ILE B O 1
ATOM 1372 N N . VAL B 1 34 ? -10.297 16.906 4.328 1 98 34 VAL B N 1
ATOM 1373 C CA . VAL B 1 34 ? -11.422 17.688 4.832 1 98 34 VAL B CA 1
ATOM 1374 C C . VAL B 1 34 ? -11.023 18.406 6.121 1 98 34 VAL B C 1
ATOM 1376 O O . VAL B 1 34 ? -11.68 19.359 6.543 1 98 34 VAL B O 1
ATOM 1379 N N . ASP B 1 35 ? -9.969 17.922 6.801 1 97.19 35 ASP B N 1
ATOM 1380 C CA . ASP B 1 35 ? -9.531 18.531 8.055 1 97.19 35 ASP B CA 1
ATOM 1381 C C . ASP B 1 35 ? -8.125 18.062 8.43 1 97.19 35 ASP B C 1
ATOM 1383 O O . ASP B 1 35 ? -7.609 17.109 7.844 1 97.19 35 ASP B O 1
ATOM 1387 N N . GLY B 1 36 ? -7.543 18.797 9.312 1 96.56 36 GLY B N 1
ATOM 1388 C CA . GLY B 1 36 ? -6.227 18.406 9.789 1 96.56 36 GLY B CA 1
ATOM 1389 C C . GLY B 1 36 ? -5.508 19.516 10.539 1 96.56 36 GLY B C 1
ATOM 1390 O O . GLY B 1 36 ? -6.094 20.562 10.836 1 96.56 36 GLY B O 1
ATOM 1391 N N . GLY B 1 37 ? -4.191 19.141 10.758 1 94.81 37 GLY B N 1
ATOM 1392 C CA . GLY B 1 37 ? -3.359 20.016 11.57 1 94.81 37 GLY B CA 1
ATOM 1393 C C . GLY B 1 37 ? -3.02 19.438 12.922 1 94.81 37 GLY B C 1
ATOM 1394 O O . GLY B 1 37 ? -3.719 18.547 13.414 1 94.81 37 GLY B O 1
ATOM 1395 N N . ASP B 1 38 ? -1.867 19.922 13.492 1 92.88 38 ASP B N 1
ATOM 1396 C CA . ASP B 1 38 ? -1.401 19.547 14.82 1 92.88 38 ASP B CA 1
ATOM 1397 C C . ASP B 1 38 ? -1.288 18.031 14.953 1 92.88 38 ASP B C 1
ATOM 1399 O O . ASP B 1 38 ? -1.764 17.453 15.93 1 92.88 38 ASP B O 1
ATOM 1403 N N . GLY B 1 39 ? -0.851 17.391 13.93 1 94.5 39 GLY B N 1
ATOM 1404 C CA . GLY B 1 39 ? -0.545 15.977 13.984 1 94.5 39 GLY B CA 1
ATOM 1405 C C . GLY B 1 39 ? -1.692 15.102 13.516 1 94.5 39 GLY B C 1
ATOM 1406 O O . GLY B 1 39 ? -1.704 13.898 13.773 1 94.5 39 GLY B O 1
ATOM 1407 N N . ALA B 1 40 ? -2.693 15.758 12.93 1 97.31 40 ALA B N 1
ATOM 1408 C CA . ALA B 1 40 ? -3.854 15 12.469 1 97.31 40 ALA B CA 1
ATOM 1409 C C . ALA B 1 40 ? -4.156 15.305 11.008 1 97.31 40 ALA B C 1
ATOM 1411 O O . ALA B 1 40 ? -3.773 16.359 10.492 1 97.31 40 ALA B O 1
ATOM 1412 N N . CYS B 1 41 ? -4.832 14.383 10.328 1 97.88 41 CYS B N 1
ATOM 1413 C CA . CYS B 1 41 ? -5.352 14.555 8.977 1 97.88 41 CYS B CA 1
ATOM 1414 C C . CYS B 1 41 ? -6.594 13.695 8.75 1 97.88 41 CYS B C 1
ATOM 1416 O O . CYS B 1 41 ? -6.605 12.516 9.102 1 97.88 41 CYS B O 1
ATOM 1418 N N . THR B 1 42 ? -7.637 14.281 8.266 1 98.62 42 THR B N 1
ATOM 1419 C CA . THR B 1 42 ? -8.875 13.578 7.93 1 98.62 42 THR B CA 1
ATOM 1420 C C . THR B 1 42 ? -9.195 13.742 6.445 1 98.62 42 THR B C 1
ATOM 1422 O O . THR B 1 42 ? -9.148 14.859 5.918 1 98.62 42 THR B O 1
ATOM 1425 N N . ALA B 1 43 ? -9.5 12.664 5.832 1 98.62 43 ALA B N 1
ATOM 1426 C CA . ALA B 1 43 ? -9.836 12.664 4.41 1 98.62 43 ALA B CA 1
ATOM 1427 C C . ALA B 1 43 ? -11.086 11.844 4.137 1 98.62 43 ALA B C 1
ATOM 1429 O O . ALA B 1 43 ? -11.5 11.031 4.973 1 98.62 43 ALA B O 1
ATOM 1430 N N . GLU B 1 44 ? -11.703 12.102 3.041 1 98.69 44 GLU B N 1
ATOM 1431 C CA . GLU B 1 44 ? -12.867 11.352 2.568 1 98.69 44 GLU B CA 1
ATOM 1432 C C . GLU B 1 44 ? -12.672 10.875 1.133 1 98.69 44 GLU B C 1
ATOM 1434 O O . GLU B 1 44 ? -11.969 11.523 0.347 1 98.69 44 GLU B O 1
ATOM 1439 N N . LEU B 1 45 ? -13.273 9.766 0.847 1 98.38 45 LEU B N 1
ATOM 1440 C CA . LEU B 1 45 ? -13.18 9.148 -0.473 1 98.38 45 LEU B CA 1
ATOM 1441 C C . LEU B 1 45 ? -14.492 8.484 -0.861 1 98.38 45 LEU B C 1
ATOM 1443 O O . LEU B 1 45 ? -15.086 7.754 -0.063 1 98.38 45 LEU B O 1
ATOM 1447 N N . LYS B 1 46 ? -15.031 8.812 -1.988 1 98.38 46 LYS B N 1
ATOM 1448 C CA . LYS B 1 46 ? -16.016 7.961 -2.643 1 98.38 46 LYS B CA 1
ATOM 1449 C C . LYS B 1 46 ? -15.344 6.898 -3.51 1 98.38 46 LYS B C 1
ATOM 1451 O O . LYS B 1 46 ? -14.695 7.223 -4.504 1 98.38 46 LYS B O 1
ATOM 1456 N N . VAL B 1 47 ? -15.43 5.668 -3.096 1 97.75 47 VAL B N 1
ATOM 1457 C CA . VAL B 1 47 ? -14.75 4.582 -3.791 1 97.75 47 VAL B CA 1
ATOM 1458 C C . VAL B 1 47 ? -15.172 4.562 -5.258 1 97.75 47 VAL B C 1
ATOM 1460 O O . VAL B 1 47 ? -16.375 4.535 -5.566 1 97.75 47 VAL B O 1
ATOM 1463 N N . ASP B 1 48 ? -14.219 4.617 -6.09 1 96.12 48 ASP B N 1
ATOM 1464 C CA . ASP B 1 48 ? -14.453 4.668 -7.527 1 96.12 48 ASP B CA 1
ATOM 1465 C C . ASP B 1 48 ? -13.812 3.473 -8.234 1 96.12 48 ASP B C 1
ATOM 1467 O O . ASP B 1 48 ? -13.156 2.648 -7.59 1 96.12 48 ASP B O 1
ATOM 1471 N N . GLN B 1 49 ? -13.984 3.371 -9.539 1 93.19 49 GLN B N 1
ATOM 1472 C CA . GLN B 1 49 ? -13.555 2.227 -10.336 1 93.19 49 GLN B CA 1
ATOM 1473 C C . GLN B 1 49 ? -12.047 2.041 -10.273 1 93.19 49 GLN B C 1
ATOM 1475 O O . GLN B 1 49 ? -11.555 0.912 -10.266 1 93.19 49 GLN B O 1
ATOM 1480 N N . ASP B 1 50 ? -11.312 3.092 -10.172 1 91.62 50 ASP B N 1
ATOM 1481 C CA . ASP B 1 50 ? -9.852 3.018 -10.219 1 91.62 50 ASP B CA 1
ATOM 1482 C C . ASP B 1 50 ? -9.289 2.545 -8.875 1 91.62 50 ASP B C 1
ATOM 1484 O O . ASP B 1 50 ? -8.094 2.285 -8.758 1 91.62 50 ASP B O 1
ATOM 1488 N N . HIS B 1 51 ? -10.188 2.426 -7.848 1 94.88 51 HIS B N 1
ATOM 1489 C CA . HIS B 1 51 ? -9.727 2.088 -6.504 1 94.88 51 HIS B CA 1
ATOM 1490 C C . HIS B 1 51 ? -9.992 0.62 -6.188 1 94.88 51 HIS B C 1
ATOM 1492 O O . HIS B 1 51 ? -9.555 0.119 -5.145 1 94.88 51 HIS B O 1
ATOM 1498 N N . VAL B 1 52 ? -10.781 -0.062 -7.027 1 93.12 52 VAL B N 1
ATOM 1499 C CA . VAL B 1 52 ? -11.344 -1.345 -6.609 1 93.12 52 VAL B CA 1
ATOM 1500 C C . VAL B 1 52 ? -10.586 -2.482 -7.293 1 93.12 52 VAL B C 1
ATOM 1502 O O . VAL B 1 52 ? -9.852 -2.258 -8.258 1 93.12 52 VAL B O 1
ATOM 1505 N N . ASN B 1 53 ? -10.703 -3.662 -6.719 1 89.44 53 ASN B N 1
ATOM 1506 C CA . ASN B 1 53 ? -10.195 -4.887 -7.324 1 89.44 53 ASN B CA 1
ATOM 1507 C C . ASN B 1 53 ? -11.203 -5.496 -8.297 1 89.44 53 ASN B C 1
ATOM 1509 O O . ASN B 1 53 ? -12.188 -4.848 -8.656 1 89.44 53 ASN B O 1
ATOM 1513 N N . LEU B 1 54 ? -10.914 -6.742 -8.797 1 85 54 LEU B N 1
ATOM 1514 C CA . LEU B 1 54 ? -11.742 -7.402 -9.797 1 85 54 LEU B CA 1
ATOM 1515 C C . LEU B 1 54 ? -13.148 -7.664 -9.266 1 85 54 LEU B C 1
ATOM 1517 O O . LEU B 1 54 ? -14.109 -7.734 -10.039 1 85 54 LEU B O 1
ATOM 1521 N N . TYR B 1 55 ? -13.242 -7.785 -7.98 1 88.69 55 TYR B N 1
ATOM 1522 C CA . TYR B 1 55 ? -14.531 -8.094 -7.363 1 88.69 55 TYR B CA 1
ATOM 1523 C C . TYR B 1 55 ? -15.258 -6.824 -6.941 1 88.69 55 TYR B C 1
ATOM 1525 O O . TYR B 1 55 ? -16.25 -6.879 -6.227 1 88.69 55 TYR B O 1
ATOM 1533 N N . LYS B 1 56 ? -14.703 -5.629 -7.23 1 93.38 56 LYS B N 1
ATOM 1534 C CA . LYS B 1 56 ? -15.297 -4.309 -7.023 1 93.38 56 LYS B CA 1
ATOM 1535 C C . LYS B 1 56 ? -15.258 -3.918 -5.551 1 93.38 56 LYS B C 1
ATOM 1537 O O . LYS B 1 56 ? -16.125 -3.186 -5.074 1 93.38 56 LYS B O 1
ATOM 1542 N N . PHE B 1 57 ? -14.352 -4.551 -4.832 1 94.62 57 PHE B N 1
ATOM 1543 C CA . PHE B 1 57 ? -14.023 -4.09 -3.488 1 94.62 57 PHE B CA 1
ATOM 1544 C C . PHE B 1 57 ? -12.812 -3.162 -3.514 1 94.62 57 PHE B C 1
ATOM 1546 O O . PHE B 1 57 ? -11.969 -3.262 -4.402 1 94.62 57 PHE B O 1
ATOM 1553 N N . LEU B 1 58 ? -12.852 -2.225 -2.52 1 95.56 58 LEU B N 1
ATOM 1554 C CA . LEU B 1 58 ? -11.672 -1.374 -2.373 1 95.56 58 LEU B CA 1
ATOM 1555 C C . LEU B 1 58 ? -10.406 -2.213 -2.256 1 95.56 58 LEU B C 1
ATOM 1557 O O . LEU B 1 58 ? -10.305 -3.072 -1.378 1 95.56 58 LEU B O 1
ATOM 1561 N N . HIS B 1 59 ? -9.508 -1.988 -3.18 1 94.69 59 HIS B N 1
ATOM 1562 C CA . HIS B 1 59 ? -8.297 -2.801 -3.279 1 94.69 59 HIS B CA 1
ATOM 1563 C C . HIS B 1 59 ? -7.418 -2.631 -2.047 1 94.69 59 HIS B C 1
ATOM 1565 O O . HIS B 1 59 ? -7.227 -1.512 -1.565 1 94.69 59 HIS B O 1
ATOM 1571 N N . GLY B 1 60 ? -6.82 -3.715 -1.537 1 94.06 60 GLY B N 1
ATOM 1572 C CA . GLY B 1 60 ? -5.906 -3.648 -0.408 1 94.06 60 GLY B CA 1
ATOM 1573 C C . GLY B 1 60 ? -4.734 -2.717 -0.645 1 94.06 60 GLY B C 1
ATOM 1574 O O . GLY B 1 60 ? -4.336 -1.97 0.251 1 94.06 60 GLY B O 1
ATOM 1575 N N . GLY B 1 61 ? -4.156 -2.828 -1.836 1 93.19 61 GLY B N 1
ATOM 1576 C CA . GLY B 1 61 ? -3.07 -1.931 -2.191 1 93.19 61 GLY B CA 1
ATOM 1577 C C . GLY B 1 61 ? -3.453 -0.465 -2.1 1 93.19 61 GLY B C 1
ATOM 1578 O O . GLY B 1 61 ? -2.639 0.37 -1.7 1 93.19 61 GLY B O 1
ATOM 1579 N N . TYR B 1 62 ? -4.66 -0.112 -2.473 1 95.5 62 TYR B N 1
ATOM 1580 C CA . TYR B 1 62 ? -5.102 1.275 -2.383 1 95.5 62 TYR B CA 1
ATOM 1581 C C . TYR B 1 62 ? -5.293 1.693 -0.93 1 95.5 62 TYR B C 1
ATOM 1583 O O . TYR B 1 62 ? -4.961 2.818 -0.551 1 95.5 62 TYR B O 1
ATOM 1591 N N . ILE B 1 63 ? -5.867 0.803 -0.115 1 97.31 63 ILE B N 1
ATOM 1592 C CA . ILE B 1 63 ? -5.992 1.067 1.314 1 97.31 63 ILE B CA 1
ATOM 1593 C C . ILE B 1 63 ? -4.621 1.391 1.902 1 97.31 63 ILE B C 1
ATOM 1595 O O . ILE B 1 63 ? -4.469 2.371 2.635 1 97.31 63 ILE B O 1
ATOM 1599 N N . MET B 1 64 ? -3.658 0.617 1.564 1 96.19 64 MET B N 1
ATOM 1600 C CA . MET B 1 64 ? -2.309 0.839 2.078 1 96.19 64 MET B CA 1
ATOM 1601 C C . MET B 1 64 ? -1.753 2.172 1.588 1 96.19 64 MET B C 1
ATOM 1603 O O . MET B 1 64 ? -1.042 2.859 2.322 1 96.19 64 MET B O 1
ATOM 1607 N N . THR B 1 65 ? -2.01 2.512 0.36 1 95.75 65 THR B N 1
ATOM 1608 C CA . THR B 1 65 ? -1.609 3.803 -0.19 1 95.75 65 THR B CA 1
ATOM 1609 C C . THR B 1 65 ? -2.244 4.945 0.597 1 95.75 65 THR B C 1
ATOM 1611 O O . THR B 1 65 ? -1.577 5.934 0.916 1 95.75 65 THR B O 1
ATOM 1614 N N . LEU B 1 66 ? -3.537 4.805 0.897 1 97.31 66 LEU B N 1
ATOM 1615 C CA . LEU B 1 66 ? -4.23 5.809 1.7 1 97.31 66 LEU B CA 1
ATOM 1616 C C . LEU B 1 66 ? -3.57 5.961 3.066 1 97.31 66 LEU B C 1
ATOM 1618 O O . LEU B 1 66 ? -3.285 7.078 3.502 1 97.31 66 LEU B O 1
ATOM 1622 N N . VAL B 1 67 ? -3.332 4.816 3.725 1 97.88 67 VAL B N 1
ATOM 1623 C CA . VAL B 1 67 ? -2.689 4.859 5.035 1 97.88 67 VAL B CA 1
ATOM 1624 C C . VAL B 1 67 ? -1.341 5.566 4.926 1 97.88 67 VAL B C 1
ATOM 1626 O O . VAL B 1 67 ? -1.035 6.457 5.723 1 97.88 67 VAL B O 1
ATOM 1629 N N . ASP B 1 68 ? -0.542 5.219 3.977 1 96.88 68 ASP B N 1
ATOM 1630 C CA . ASP B 1 68 ? 0.779 5.801 3.762 1 96.88 68 ASP B CA 1
ATOM 1631 C C . ASP B 1 68 ? 0.692 7.32 3.625 1 96.88 68 ASP B C 1
ATOM 1633 O O . ASP B 1 68 ? 1.371 8.055 4.348 1 96.88 68 ASP B O 1
ATOM 1637 N N . LEU B 1 69 ? -0.181 7.789 2.826 1 95.38 69 LEU B N 1
ATOM 1638 C CA . LEU B 1 69 ? -0.181 9.203 2.463 1 95.38 69 LEU B CA 1
ATOM 1639 C C . LEU B 1 69 ? -0.894 10.031 3.523 1 95.38 69 LEU B C 1
ATOM 1641 O O . LEU B 1 69 ? -0.418 11.109 3.898 1 95.38 69 LEU B O 1
ATOM 1645 N N . ILE B 1 70 ? -1.968 9.539 4.02 1 97.12 70 ILE B N 1
ATOM 1646 C CA . ILE B 1 70 ? -2.723 10.336 4.98 1 97.12 70 ILE B CA 1
ATOM 1647 C C . ILE B 1 70 ? -1.944 10.438 6.293 1 97.12 70 ILE B C 1
ATOM 1649 O O . ILE B 1 70 ? -1.97 11.477 6.957 1 97.12 70 ILE B O 1
ATOM 1653 N N . THR B 1 71 ? -1.264 9.367 6.719 1 96.81 71 THR B N 1
ATOM 1654 C CA . THR B 1 71 ? -0.4 9.469 7.887 1 96.81 71 THR B CA 1
ATOM 1655 C C . THR B 1 71 ? 0.743 10.445 7.637 1 96.81 71 THR B C 1
ATOM 1657 O O . THR B 1 71 ? 1.117 11.211 8.523 1 96.81 71 THR B O 1
ATOM 1660 N N . THR B 1 72 ? 1.314 10.406 6.43 1 94.88 72 THR B N 1
ATOM 1661 C CA . THR B 1 72 ? 2.381 11.344 6.082 1 94.88 72 THR B CA 1
ATOM 1662 C C . THR B 1 72 ? 1.884 12.781 6.156 1 94.88 72 THR B C 1
ATOM 1664 O O . THR B 1 72 ? 2.578 13.656 6.676 1 94.88 72 THR B O 1
ATOM 1667 N N . TYR B 1 73 ? 0.671 13.039 5.723 1 94.94 73 TYR B N 1
ATOM 1668 C CA . TYR B 1 73 ? 0.125 14.391 5.758 1 94.94 73 TYR B CA 1
ATOM 1669 C C . TYR B 1 73 ? -0.136 14.836 7.191 1 94.94 73 TYR B C 1
ATOM 1671 O O . TYR B 1 73 ? 0.042 16.016 7.527 1 94.94 73 TYR B O 1
ATOM 1679 N N . ALA B 1 74 ? -0.606 13.93 8.008 1 95.88 74 ALA B N 1
ATOM 1680 C CA . ALA B 1 74 ? -0.736 14.258 9.43 1 95.88 74 ALA B CA 1
ATOM 1681 C C . ALA B 1 74 ? 0.601 14.711 10.016 1 95.88 74 ALA B C 1
ATOM 1683 O O . ALA B 1 74 ? 0.666 15.695 10.742 1 95.88 74 ALA B O 1
ATOM 1684 N N . LEU B 1 75 ? 1.607 14 9.672 1 93.31 75 LEU B N 1
ATOM 1685 C CA . LEU B 1 75 ? 2.949 14.328 10.141 1 93.31 75 LEU B CA 1
ATOM 1686 C C . LEU B 1 75 ? 3.393 15.688 9.617 1 93.31 75 LEU B C 1
ATOM 1688 O O . LEU B 1 75 ? 4.023 16.453 10.336 1 93.31 75 LEU B O 1
ATOM 1692 N N . MET B 1 76 ? 3.049 15.969 8.406 1 91.06 76 MET B N 1
ATOM 1693 C CA . MET B 1 76 ? 3.455 17.219 7.762 1 91.06 76 MET B CA 1
ATOM 1694 C C . MET B 1 76 ? 2.807 18.422 8.438 1 91.06 76 MET B C 1
ATOM 1696 O O . MET B 1 76 ? 3.209 19.562 8.203 1 91.06 76 MET B O 1
ATOM 1700 N N . SER B 1 77 ? 1.772 18.172 9.164 1 90.62 77 SER B N 1
ATOM 1701 C CA . SER B 1 77 ? 1.154 19.266 9.898 1 90.62 77 SER B CA 1
ATOM 1702 C C . SER B 1 77 ? 2.045 19.75 11.039 1 90.62 77 SER B C 1
ATOM 1704 O O . SER B 1 77 ? 1.792 20.797 11.641 1 90.62 77 SER B O 1
ATOM 1706 N N . LYS B 1 78 ? 3.037 18.938 11.328 1 83.69 78 LYS B N 1
ATOM 1707 C CA . LYS B 1 78 ? 4.051 19.328 12.305 1 83.69 78 LYS B CA 1
ATOM 1708 C C . LYS B 1 78 ? 5.285 19.906 11.625 1 83.69 78 LYS B C 1
ATOM 1710 O O . LYS B 1 78 ? 5.523 19.641 10.445 1 83.69 78 LYS B O 1
ATOM 1715 N N . PRO B 1 79 ? 5.914 20.766 12.312 1 76.5 79 PRO B N 1
ATOM 1716 C CA . PRO B 1 79 ? 7.117 21.344 11.711 1 76.5 79 PRO B CA 1
ATOM 1717 C C . PRO B 1 79 ? 8.234 20.328 11.523 1 76.5 79 PRO B C 1
ATOM 1719 O O . PRO B 1 79 ? 9.25 20.375 12.219 1 76.5 79 PRO B O 1
ATOM 1722 N N . CYS B 1 80 ? 7.895 19.344 10.758 1 67.94 80 CYS B N 1
ATOM 1723 C CA . CYS B 1 80 ? 8.898 18.328 10.484 1 67.94 80 CYS B CA 1
ATOM 1724 C C . CYS B 1 80 ? 8.891 17.938 9.008 1 67.94 80 CYS B C 1
ATOM 1726 O O . CYS B 1 80 ? 7.918 18.219 8.297 1 67.94 80 CYS B O 1
ATOM 1728 N N . HIS B 1 81 ? 10.047 17.547 8.586 1 70.38 81 HIS B N 1
ATOM 1729 C CA . HIS B 1 81 ? 10.117 16.984 7.238 1 70.38 81 HIS B CA 1
ATOM 1730 C C . HIS B 1 81 ? 9.219 15.758 7.105 1 70.38 81 HIS B C 1
ATOM 1732 O O . HIS B 1 81 ? 8.922 15.086 8.102 1 70.38 81 HIS B O 1
ATOM 1738 N N . PRO B 1 82 ? 8.625 15.484 5.941 1 72.31 82 PRO B N 1
ATOM 1739 C CA . PRO B 1 82 ? 7.691 14.375 5.742 1 72.31 82 PRO B CA 1
ATOM 1740 C C . PRO B 1 82 ? 8.266 13.031 6.195 1 72.31 82 PRO B C 1
ATOM 1742 O O . PRO B 1 82 ? 7.512 12.086 6.449 1 72.31 82 PRO B O 1
ATOM 1745 N N . GLY B 1 83 ? 9.609 12.969 6.441 1 83.31 83 GLY B N 1
ATOM 1746 C CA . GLY B 1 83 ? 10.227 11.773 6.992 1 83.31 83 GLY B CA 1
ATOM 1747 C C . GLY B 1 83 ? 10.352 10.648 5.984 1 83.31 83 GLY B C 1
ATOM 1748 O O . GLY B 1 83 ? 10.047 10.828 4.805 1 83.31 83 GLY B O 1
ATOM 1749 N N . VAL B 1 84 ? 10.93 9.547 6.43 1 90.31 84 VAL B N 1
ATOM 1750 C CA . VAL B 1 84 ? 11.102 8.336 5.637 1 90.31 84 VAL B CA 1
ATOM 1751 C C . VAL B 1 84 ? 10.406 7.168 6.332 1 90.31 84 VAL B C 1
ATOM 1753 O O . VAL B 1 84 ? 10.562 6.969 7.539 1 90.31 84 VAL B O 1
ATOM 1756 N N . SER B 1 85 ? 9.641 6.469 5.578 1 95.19 85 SER B N 1
ATOM 1757 C CA . SER B 1 85 ? 8.914 5.344 6.148 1 95.19 85 SER B CA 1
ATOM 1758 C C . SER B 1 85 ? 9.867 4.262 6.645 1 95.19 85 SER B C 1
ATOM 1760 O O . SER B 1 85 ? 10.82 3.902 5.953 1 95.19 85 SER B O 1
ATOM 1762 N N . VAL B 1 86 ? 9.617 3.738 7.824 1 96.62 86 VAL B N 1
ATOM 1763 C CA . VAL B 1 86 ? 10.391 2.658 8.422 1 96.62 86 VAL B CA 1
ATOM 1764 C C . VAL B 1 86 ? 9.555 1.378 8.453 1 96.62 86 VAL B C 1
ATOM 1766 O O . VAL B 1 86 ? 10.039 0.31 8.062 1 96.62 86 VAL B O 1
ATOM 1769 N N . ASP B 1 87 ? 8.328 1.541 8.891 1 97.69 87 ASP B N 1
ATOM 1770 C CA . ASP B 1 87 ? 7.41 0.411 8.984 1 97.69 87 ASP B CA 1
ATOM 1771 C C . ASP B 1 87 ? 5.965 0.859 8.773 1 97.69 87 ASP B C 1
ATOM 1773 O O . ASP B 1 87 ? 5.555 1.908 9.273 1 97.69 87 ASP B O 1
ATOM 1777 N N . LEU B 1 88 ? 5.246 0.107 8.047 1 98.25 88 LEU B N 1
ATOM 1778 C CA . LEU B 1 88 ? 3.824 0.351 7.832 1 98.25 88 LEU B CA 1
ATOM 1779 C C . LEU B 1 88 ? 3.041 -0.957 7.848 1 98.25 88 LEU B C 1
ATOM 1781 O O . LEU B 1 88 ? 3.4 -1.91 7.152 1 98.25 88 LEU B O 1
ATOM 1785 N N . SER B 1 89 ? 2.031 -0.983 8.672 1 98.44 89 SER B N 1
ATOM 1786 C CA . SER B 1 89 ? 1.195 -2.172 8.812 1 98.44 89 SER B CA 1
ATOM 1787 C C . SER B 1 89 ? -0.286 -1.82 8.727 1 98.44 89 SER B C 1
ATOM 1789 O O . SER B 1 89 ? -0.721 -0.798 9.258 1 98.44 89 SER B O 1
ATOM 1791 N N . VAL B 1 90 ? -1.005 -2.709 8.07 1 98.56 90 VAL B N 1
ATOM 1792 C CA . VAL B 1 90 ? -2.445 -2.502 7.945 1 98.56 90 VAL B CA 1
ATOM 1793 C C . VAL B 1 90 ? -3.184 -3.789 8.305 1 98.56 90 VAL B C 1
ATOM 1795 O O . VAL B 1 90 ? -2.855 -4.863 7.797 1 98.56 90 VAL B O 1
ATOM 1798 N N . ASN B 1 91 ? -4.094 -3.684 9.172 1 98.62 91 ASN B N 1
ATOM 1799 C CA . ASN B 1 91 ? -5.082 -4.723 9.445 1 98.62 91 ASN B CA 1
ATOM 1800 C C . ASN B 1 91 ? -6.371 -4.496 8.664 1 98.62 91 ASN B C 1
ATOM 1802 O O . ASN B 1 91 ? -7.004 -3.443 8.797 1 98.62 91 ASN B O 1
ATOM 1806 N N . PHE B 1 92 ? -6.711 -5.473 7.918 1 98.25 92 PHE B N 1
ATOM 1807 C CA . PHE B 1 92 ? -7.934 -5.387 7.125 1 98.25 92 PHE B CA 1
ATOM 1808 C C . PHE B 1 92 ? -9.094 -6.059 7.852 1 98.25 92 PHE B C 1
ATOM 1810 O O . PHE B 1 92 ? -9.023 -7.246 8.18 1 98.25 92 PHE B O 1
ATOM 1817 N N . LEU B 1 93 ? -10.156 -5.332 8.07 1 97.62 93 LEU B N 1
ATOM 1818 C CA . LEU B 1 93 ? -11.211 -5.84 8.938 1 97.62 93 LEU B CA 1
ATOM 1819 C C . LEU B 1 93 ? -12.5 -6.062 8.148 1 97.62 93 LEU B C 1
ATOM 1821 O O . LEU B 1 93 ? -13.133 -7.113 8.273 1 97.62 93 LEU B O 1
ATOM 1825 N N . ASN B 1 94 ? -12.922 -5.062 7.41 1 97.44 94 ASN B N 1
ATOM 1826 C CA . ASN B 1 94 ? -14.125 -5.156 6.586 1 97.44 94 ASN B CA 1
ATOM 1827 C C . ASN B 1 94 ? -13.883 -4.598 5.188 1 97.44 94 ASN B C 1
ATOM 1829 O O . ASN B 1 94 ? -12.977 -3.793 4.98 1 97.44 94 ASN B O 1
ATOM 1833 N N . GLY B 1 95 ? -14.695 -5.027 4.234 1 96.69 95 GLY B N 1
ATOM 1834 C CA . GLY B 1 95 ? -14.578 -4.543 2.871 1 96.69 95 GLY B CA 1
ATOM 1835 C C . GLY B 1 95 ? -15.352 -3.262 2.625 1 96.69 95 GLY B C 1
ATOM 1836 O O . GLY B 1 95 ? -16.25 -2.918 3.395 1 96.69 95 GLY B O 1
ATOM 1837 N N . ALA B 1 96 ? -14.938 -2.461 1.677 1 97.5 96 ALA B N 1
ATOM 1838 C CA . ALA B 1 96 ? -15.695 -1.361 1.082 1 97.5 96 ALA B CA 1
ATOM 1839 C C . ALA B 1 96 ? -15.898 -1.582 -0.414 1 97.5 96 ALA B C 1
ATOM 1841 O O . ALA B 1 96 ? -15 -2.076 -1.103 1 97.5 96 ALA B O 1
ATOM 1842 N N . LYS B 1 97 ? -17.031 -1.242 -0.903 1 97.25 97 LYS B N 1
ATOM 1843 C CA . LYS B 1 97 ? -17.391 -1.526 -2.291 1 97.25 97 LYS B CA 1
ATOM 1844 C C . LYS B 1 97 ? -17.391 -0.25 -3.127 1 97.25 97 LYS B C 1
ATOM 1846 O O . LYS B 1 97 ? -17.422 0.856 -2.582 1 97.25 97 LYS B O 1
ATOM 1851 N N . LEU B 1 98 ? -17.391 -0.53 -4.441 1 97.31 98 LEU B N 1
ATOM 1852 C CA . LEU B 1 98 ? -17.578 0.567 -5.387 1 97.31 98 LEU B CA 1
ATOM 1853 C C . LEU B 1 98 ? -18.781 1.416 -5 1 97.31 98 LEU B C 1
ATOM 1855 O O . LEU B 1 98 ? -19.875 0.885 -4.762 1 97.31 98 LEU B O 1
ATOM 1859 N N . GLY B 1 99 ? -18.562 2.725 -4.887 1 97.94 99 GLY B N 1
ATOM 1860 C CA . GLY B 1 99 ? -19.641 3.648 -4.582 1 97.94 99 GLY B CA 1
ATOM 1861 C C . GLY B 1 99 ? -19.734 3.996 -3.109 1 97.94 99 GLY B C 1
ATOM 1862 O O . GLY B 1 99 ? -20.406 4.965 -2.736 1 97.94 99 GLY B O 1
ATOM 1863 N N . ASP B 1 100 ? -19.109 3.225 -2.201 1 98.25 100 ASP B N 1
ATOM 1864 C CA . ASP B 1 100 ? -19.141 3.498 -0.768 1 98.25 100 ASP B CA 1
ATOM 1865 C C . ASP B 1 100 ? -18.422 4.805 -0.439 1 98.25 100 ASP B C 1
ATOM 1867 O O . ASP B 1 100 ? -17.438 5.16 -1.097 1 98.25 100 ASP B O 1
ATOM 1871 N N . ASP B 1 101 ? -18.922 5.496 0.521 1 98.62 101 ASP B N 1
ATOM 1872 C CA . ASP B 1 101 ? -18.219 6.641 1.1 1 98.62 101 ASP B CA 1
ATOM 1873 C C . ASP B 1 101 ? -17.391 6.223 2.309 1 98.62 101 ASP B C 1
ATOM 1875 O O . ASP B 1 101 ? -17.906 5.652 3.266 1 98.62 101 ASP B O 1
ATOM 1879 N N . VAL B 1 102 ? -16.125 6.59 2.27 1 98.62 102 VAL B N 1
ATOM 1880 C CA . VAL B 1 102 ? -15.18 6.168 3.297 1 98.62 102 VAL B CA 1
ATOM 1881 C C . VAL B 1 102 ? -14.5 7.391 3.91 1 98.62 102 VAL B C 1
ATOM 1883 O O . VAL B 1 102 ? -14.258 8.383 3.221 1 98.62 102 VAL B O 1
ATOM 1886 N N . VAL B 1 103 ? -14.234 7.324 5.18 1 98.81 103 VAL B N 1
ATOM 1887 C CA . VAL B 1 103 ? -13.469 8.352 5.875 1 98.81 103 VAL B CA 1
ATOM 1888 C C . VAL B 1 103 ? -12.141 7.77 6.363 1 98.81 103 VAL B C 1
ATOM 1890 O O . VAL B 1 103 ? -12.094 6.641 6.848 1 98.81 103 VAL B O 1
ATOM 1893 N N . ILE B 1 104 ? -11.055 8.461 6.156 1 98.81 104 ILE B N 1
ATOM 1894 C CA . ILE B 1 104 ? -9.719 8.086 6.594 1 98.81 104 ILE B CA 1
ATOM 1895 C C . ILE B 1 104 ? -9.211 9.094 7.621 1 98.81 104 ILE B C 1
ATOM 1897 O O . ILE B 1 104 ? -9.188 10.305 7.359 1 98.81 104 ILE B O 1
ATOM 1901 N N . GLN B 1 105 ? -8.805 8.602 8.75 1 98.75 105 GLN B N 1
ATOM 1902 C CA . GLN B 1 105 ? -8.344 9.469 9.828 1 98.75 105 GLN B CA 1
ATOM 1903 C C . GLN B 1 105 ? -6.973 9.031 10.336 1 98.75 105 GLN B C 1
ATOM 1905 O O . GLN B 1 105 ? -6.797 7.883 10.758 1 98.75 105 GLN B O 1
ATOM 1910 N N . ALA B 1 106 ? -6.066 9.898 10.297 1 98.62 106 ALA B N 1
ATOM 1911 C CA . ALA B 1 106 ? -4.723 9.648 10.812 1 98.62 106 ALA B CA 1
ATOM 1912 C C . ALA B 1 106 ? -4.398 10.586 11.969 1 98.62 106 ALA B C 1
ATOM 1914 O O . ALA B 1 106 ? -4.805 11.75 11.969 1 98.62 106 ALA B O 1
ATOM 1915 N N . ASN B 1 107 ? -3.664 10.055 12.922 1 97.94 107 ASN B N 1
ATOM 1916 C CA . ASN B 1 107 ? -3.252 10.82 14.094 1 97.94 107 ASN B CA 1
ATOM 1917 C C . ASN B 1 107 ? -1.845 10.438 14.547 1 97.94 107 ASN B C 1
ATOM 1919 O O . ASN B 1 107 ? -1.529 9.25 14.672 1 97.94 107 ASN B O 1
ATOM 1923 N N . LEU B 1 108 ? -1.096 11.469 14.766 1 95.62 108 LEU B N 1
ATOM 1924 C CA . LEU B 1 108 ? 0.219 11.25 15.352 1 95.62 108 LEU B CA 1
ATOM 1925 C C . LEU B 1 108 ? 0.095 10.789 16.797 1 95.62 108 LEU B C 1
ATOM 1927 O O . LEU B 1 108 ? -0.375 11.539 17.656 1 95.62 108 LEU B O 1
ATOM 1931 N N . SER B 1 109 ? 0.491 9.609 17.047 1 95.81 109 SER B N 1
ATOM 1932 C CA . SER B 1 109 ? 0.346 9.023 18.375 1 95.81 109 SER B CA 1
ATOM 1933 C C . SER B 1 109 ? 1.532 9.375 19.266 1 95.81 109 SER B C 1
ATOM 1935 O O . SER B 1 109 ? 1.377 9.547 20.484 1 95.81 109 SER B O 1
ATOM 1937 N N . LYS B 1 110 ? 2.645 9.445 18.672 1 92.69 110 LYS B N 1
ATOM 1938 C CA . LYS B 1 110 ? 3.873 9.773 19.391 1 92.69 110 LYS B CA 1
ATOM 1939 C C . LYS B 1 110 ? 4.93 10.328 18.438 1 92.69 110 LYS B C 1
ATOM 1941 O O . LYS B 1 110 ? 5.07 9.859 17.312 1 92.69 110 LYS B O 1
ATOM 1946 N N . VAL B 1 111 ? 5.562 11.297 18.875 1 89.06 111 VAL B N 1
ATOM 1947 C CA . VAL B 1 111 ? 6.676 11.859 18.109 1 89.06 111 VAL B CA 1
ATOM 1948 C C . VAL B 1 111 ? 7.895 12.023 19.016 1 89.06 111 VAL B C 1
ATOM 1950 O O . VAL B 1 111 ? 7.789 12.57 20.109 1 89.06 111 VAL B O 1
ATOM 1953 N N . GLY B 1 112 ? 8.906 11.352 18.625 1 86.75 112 GLY B N 1
ATOM 1954 C CA . GLY B 1 112 ? 10.172 11.547 19.312 1 86.75 112 GLY B CA 1
ATOM 1955 C C . GLY B 1 112 ? 11.164 12.367 18.516 1 86.75 112 GLY B C 1
ATOM 1956 O O . GLY B 1 112 ? 10.773 13.148 17.641 1 86.75 112 GLY B O 1
ATOM 1957 N N . LYS B 1 113 ? 12.43 12.297 18.875 1 86.69 113 LYS B N 1
ATOM 1958 C CA . LYS B 1 113 ? 13.484 13.039 18.203 1 86.69 113 LYS B CA 1
ATOM 1959 C C . LYS B 1 113 ? 13.711 12.5 16.781 1 86.69 113 LYS B C 1
ATOM 1961 O O . LYS B 1 113 ? 13.906 13.273 15.844 1 86.69 113 LYS B O 1
ATOM 1966 N N . TYR B 1 114 ? 13.586 11.172 16.688 1 91.12 114 TYR B N 1
ATOM 1967 C CA . TYR B 1 114 ? 14 10.57 15.422 1 91.12 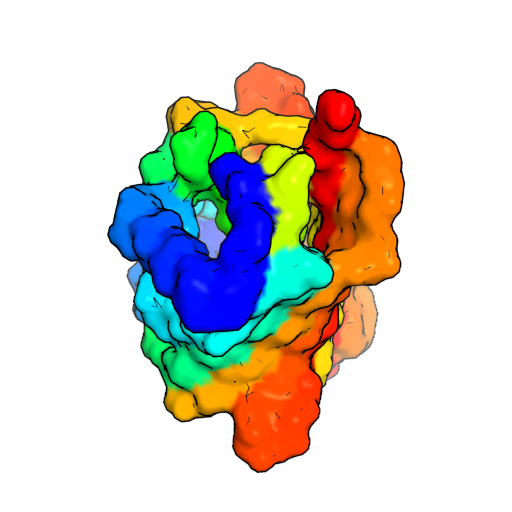114 TYR B CA 1
ATOM 1968 C C . TYR B 1 114 ? 12.852 9.773 14.805 1 91.12 114 TYR B C 1
ATOM 1970 O O . TYR B 1 114 ? 12.898 9.438 13.617 1 91.12 114 TYR B O 1
ATOM 1978 N N . LEU B 1 115 ? 11.852 9.484 15.641 1 92.94 115 LEU B N 1
ATOM 1979 C CA . LEU B 1 115 ? 10.797 8.602 15.156 1 92.94 115 LEU B CA 1
ATOM 1980 C C . LEU B 1 115 ? 9.422 9.203 15.414 1 92.94 115 LEU B C 1
ATOM 1982 O O . LEU B 1 115 ? 9.195 9.812 16.453 1 92.94 115 LEU B O 1
ATOM 1986 N N . ALA B 1 116 ? 8.539 8.992 14.477 1 94.62 116 ALA B N 1
ATOM 1987 C CA . ALA B 1 116 ? 7.129 9.344 14.625 1 94.62 116 ALA B CA 1
ATOM 1988 C C . ALA B 1 116 ? 6.234 8.125 14.438 1 94.62 116 ALA B C 1
ATOM 1990 O O . ALA B 1 116 ? 6.395 7.363 13.484 1 94.62 116 ALA B O 1
ATOM 1991 N N . PHE B 1 117 ? 5.375 7.922 15.359 1 96.56 117 PHE B N 1
ATOM 1992 C CA . PHE B 1 117 ? 4.371 6.867 15.305 1 96.56 117 PHE B CA 1
ATOM 1993 C C . PHE B 1 117 ? 3.002 7.441 14.953 1 96.56 117 PHE B C 1
ATOM 1995 O O . PHE B 1 117 ? 2.502 8.336 15.641 1 96.56 117 PHE B O 1
ATOM 2002 N N . ILE B 1 118 ? 2.385 6.969 13.914 1 97.62 118 ILE B N 1
ATOM 2003 C CA . ILE B 1 118 ? 1.131 7.531 13.422 1 97.62 118 ILE B CA 1
ATOM 2004 C C . ILE B 1 118 ? 0.106 6.418 13.227 1 97.62 118 ILE B C 1
ATOM 2006 O O . ILE B 1 118 ? 0.403 5.398 12.602 1 97.62 118 ILE B O 1
ATOM 2010 N N . ASP B 1 119 ? -1.036 6.617 13.719 1 98.62 119 ASP B N 1
ATOM 2011 C CA . ASP B 1 119 ? -2.148 5.688 13.547 1 98.62 119 ASP B CA 1
ATOM 2012 C C . ASP B 1 119 ? -3.113 6.188 12.469 1 98.62 119 ASP B C 1
ATOM 2014 O O . ASP B 1 119 ? -3.221 7.395 12.234 1 98.62 119 ASP B O 1
ATOM 2018 N N . CYS B 1 120 ? -3.789 5.254 11.867 1 98.81 120 CYS B N 1
ATOM 2019 C CA . CYS B 1 120 ? -4.754 5.582 10.82 1 98.81 120 CYS B CA 1
ATOM 2020 C C . CYS B 1 120 ? -5.922 4.605 10.828 1 98.81 120 CYS B C 1
ATOM 2022 O O . CYS B 1 120 ? -5.73 3.402 11.016 1 98.81 120 CYS B O 1
ATOM 2024 N N . THR B 1 121 ? -7.074 5.121 10.664 1 98.88 121 THR B N 1
ATOM 2025 C CA . THR B 1 121 ? -8.266 4.277 10.578 1 98.88 121 THR B CA 1
ATOM 2026 C C . THR B 1 121 ? -9.117 4.656 9.367 1 98.88 121 THR B C 1
ATOM 2028 O O . THR B 1 121 ? -9.32 5.844 9.094 1 98.88 121 THR B O 1
ATOM 2031 N N . LEU B 1 122 ? -9.516 3.709 8.625 1 98.88 122 LEU B N 1
ATOM 2032 C CA . LEU B 1 122 ? -10.508 3.854 7.566 1 98.88 122 LEU B CA 1
ATOM 2033 C C . LEU B 1 122 ? -11.859 3.297 8.008 1 98.88 122 LEU B C 1
ATOM 2035 O O . LEU B 1 122 ? -11.93 2.193 8.555 1 98.88 122 LEU B O 1
ATOM 2039 N N . LYS B 1 123 ? -12.938 4.082 7.77 1 98.81 123 LYS B N 1
ATOM 2040 C CA . LYS B 1 123 ? -14.281 3.666 8.156 1 98.81 123 LYS B CA 1
ATOM 2041 C C . LYS B 1 123 ? -15.289 3.973 7.059 1 98.81 123 LYS B C 1
ATOM 2043 O O . LYS B 1 123 ? -15.078 4.879 6.25 1 98.81 123 LYS B O 1
ATOM 2048 N N . HIS B 1 124 ? -16.344 3.174 7.113 1 98.69 124 HIS B N 1
ATOM 2049 C CA . HIS B 1 124 ? -17.531 3.568 6.344 1 98.69 124 HIS B CA 1
ATOM 2050 C C . HIS B 1 124 ? -18.172 4.82 6.93 1 98.69 124 HIS B C 1
ATOM 2052 O O . HIS B 1 124 ? -18.422 4.887 8.141 1 98.69 124 HIS B O 1
ATOM 2058 N N . LYS B 1 125 ? -18.5 5.707 6.102 1 97.44 125 LYS B N 1
ATOM 2059 C CA . LYS B 1 125 ? -19.125 6.938 6.578 1 97.44 125 LYS B CA 1
ATOM 2060 C C . LYS B 1 125 ? -20.547 6.672 7.094 1 97.44 125 LYS B C 1
ATOM 2062 O O . LYS B 1 125 ? -21 7.34 8.016 1 97.44 125 LYS B O 1
ATOM 2067 N N . LYS B 1 126 ? -21.188 5.75 6.48 1 96.81 126 LYS B N 1
ATOM 2068 C CA . LYS B 1 126 ? -22.609 5.504 6.734 1 96.81 126 LYS B CA 1
ATOM 2069 C C . LYS B 1 126 ? -22.828 4.949 8.133 1 96.81 126 LYS B C 1
ATOM 2071 O O . LYS B 1 126 ? -23.859 5.203 8.758 1 96.81 126 LYS B O 1
ATOM 2076 N N . ASP B 1 127 ? -21.891 4.199 8.711 1 97.44 127 ASP B N 1
ATOM 2077 C CA . ASP B 1 127 ? -22.188 3.539 9.977 1 97.44 127 ASP B CA 1
ATOM 2078 C C . ASP B 1 127 ? -20.938 3.426 10.844 1 97.44 127 ASP B C 1
ATOM 2080 O O . ASP B 1 127 ? -20.953 2.736 11.867 1 97.44 127 ASP B O 1
ATOM 2084 N N . ASP B 1 128 ? -19.844 3.914 10.422 1 97.38 128 ASP B N 1
ATOM 2085 C CA . ASP B 1 128 ? -18.578 3.973 11.148 1 97.38 128 ASP B CA 1
ATOM 2086 C C . ASP B 1 128 ? -17.953 2.586 11.266 1 97.38 128 ASP B C 1
ATOM 2088 O O . ASP B 1 128 ? -17.047 2.379 12.078 1 97.38 128 ASP B O 1
ATOM 2092 N N . LEU B 1 129 ? -18.484 1.66 10.438 1 98.31 129 LEU B N 1
ATOM 2093 C CA . LEU B 1 129 ? -17.828 0.354 10.406 1 98.31 129 LEU B CA 1
ATOM 2094 C C . LEU B 1 129 ? -16.375 0.473 9.945 1 98.31 129 LEU B C 1
ATOM 2096 O O . LEU B 1 129 ? -16.109 1.051 8.891 1 98.31 129 LEU B O 1
ATOM 2100 N N . VAL B 1 130 ? -15.477 -0.114 10.781 1 98.69 130 VAL B N 1
ATOM 2101 C CA . VAL B 1 130 ? -14.055 0.006 10.492 1 98.69 130 VAL B CA 1
ATOM 2102 C C . VAL B 1 130 ? -13.68 -0.915 9.336 1 98.69 130 VAL B C 1
ATOM 2104 O O . VAL B 1 130 ? -13.969 -2.113 9.367 1 98.69 130 VAL B O 1
ATOM 2107 N N . ILE B 1 131 ? -13.094 -0.338 8.336 1 98.69 131 ILE B N 1
ATOM 2108 C CA . ILE B 1 131 ? -12.625 -1.063 7.156 1 98.69 131 ILE B CA 1
ATOM 2109 C C . ILE B 1 131 ? -11.211 -1.592 7.406 1 98.69 131 ILE B C 1
ATOM 2111 O O . ILE B 1 131 ? -10.922 -2.758 7.125 1 98.69 131 ILE B O 1
ATOM 2115 N N . ALA B 1 132 ? -10.336 -0.772 7.965 1 98.81 132 ALA B N 1
ATOM 2116 C CA . ALA B 1 132 ? -8.938 -1.132 8.188 1 98.81 132 ALA B CA 1
ATOM 2117 C C . ALA B 1 132 ? -8.297 -0.221 9.234 1 98.81 132 ALA B C 1
ATOM 2119 O O . ALA B 1 132 ? -8.773 0.892 9.469 1 98.81 132 ALA B O 1
ATOM 2120 N N . LYS B 1 133 ? -7.266 -0.715 9.883 1 98.75 133 LYS B N 1
ATOM 2121 C CA . LYS B 1 133 ? -6.406 0.031 10.797 1 98.75 133 LYS B CA 1
ATOM 2122 C C . LYS B 1 133 ? -4.945 -0.041 10.359 1 98.75 133 LYS B C 1
ATOM 2124 O O . LYS B 1 133 ? -4.449 -1.113 10.008 1 98.75 133 LYS B O 1
ATOM 2129 N N . GLY B 1 134 ? -4.328 1.094 10.367 1 98.62 134 GLY B N 1
ATOM 2130 C CA . GLY B 1 134 ? -2.936 1.154 9.953 1 98.62 134 GLY B CA 1
ATOM 2131 C C . GLY B 1 134 ? -2.035 1.831 10.969 1 98.62 134 GLY B C 1
ATOM 2132 O O . GLY B 1 134 ? -2.486 2.684 11.734 1 98.62 134 GLY B O 1
ATOM 2133 N N . THR B 1 135 ? -0.838 1.428 11 1 98.5 135 THR B N 1
ATOM 2134 C CA . THR B 1 135 ? 0.226 2.088 11.742 1 98.5 135 THR B CA 1
ATOM 2135 C C . THR B 1 135 ? 1.419 2.385 10.844 1 98.5 135 THR B C 1
ATOM 2137 O O . THR B 1 135 ? 1.768 1.573 9.977 1 98.5 135 THR B O 1
ATOM 2140 N N . HIS B 1 136 ? 1.961 3.5 11.039 1 98.19 136 HIS B N 1
ATOM 2141 C CA . HIS B 1 136 ? 3.074 3.984 10.227 1 98.19 136 HIS B CA 1
ATOM 2142 C C . HIS B 1 136 ? 4.191 4.539 11.102 1 98.19 136 HIS B C 1
ATOM 2144 O O . HIS B 1 136 ? 3.969 5.469 11.891 1 98.19 136 HIS B O 1
ATOM 2150 N N . LEU B 1 137 ? 5.305 3.934 11.047 1 97.38 137 LEU B N 1
ATOM 2151 C CA . LEU B 1 137 ? 6.512 4.402 11.727 1 97.38 137 LEU B CA 1
ATOM 2152 C C . LEU B 1 137 ? 7.43 5.133 10.758 1 97.38 137 LEU B C 1
ATOM 2154 O O . LEU B 1 137 ? 7.824 4.574 9.727 1 97.38 137 LEU B O 1
ATOM 2158 N N . LYS B 1 138 ? 7.777 6.34 11.086 1 95.38 138 LYS B N 1
ATOM 2159 C CA . LYS B 1 138 ? 8.617 7.117 10.188 1 95.38 138 LYS B CA 1
ATOM 2160 C C . LYS B 1 138 ? 9.836 7.676 10.914 1 95.38 138 LYS B C 1
ATOM 2162 O O . LYS B 1 138 ? 9.742 8.07 12.078 1 95.38 138 LYS B O 1
ATOM 2167 N N . TYR B 1 139 ? 10.898 7.691 10.148 1 93.31 139 TYR B N 1
ATOM 2168 C CA . TYR B 1 139 ? 12.086 8.414 10.586 1 93.31 139 TYR B CA 1
ATOM 2169 C C . TYR B 1 139 ? 11.992 9.891 10.219 1 93.31 139 TYR B C 1
ATOM 2171 O O . TYR B 1 139 ? 11.75 10.227 9.062 1 93.31 139 TYR B O 1
ATOM 2179 N N . ILE B 1 140 ? 12.133 10.945 10.977 1 86.5 140 ILE B N 1
ATOM 2180 C CA . ILE B 1 140 ? 11.93 12.359 10.703 1 86.5 140 ILE B CA 1
ATOM 2181 C C . ILE B 1 140 ? 13.172 13.148 11.109 1 86.5 140 ILE B C 1
ATOM 2183 O O . ILE B 1 140 ? 13.469 14.195 10.531 1 86.5 140 ILE B O 1
ATOM 2187 N N . LYS B 1 141 ? 14.133 12.969 11.625 1 76.5 141 LYS B N 1
ATOM 2188 C CA . LYS B 1 141 ? 15.203 13.742 12.258 1 76.5 141 LYS B CA 1
ATOM 2189 C C . LYS B 1 141 ? 14.797 15.195 12.445 1 76.5 141 LYS B C 1
ATOM 2191 O O . LYS B 1 141 ? 14.617 15.93 11.469 1 76.5 141 LYS B O 1
ATOM 2196 N N . PHE B 1 142 ? 14.227 15.508 13.523 1 60.72 142 PHE B N 1
ATOM 2197 C CA . PHE B 1 142 ? 13.898 16.875 13.891 1 60.72 142 PHE B CA 1
ATOM 2198 C C . PHE B 1 142 ? 15.164 17.672 14.164 1 60.72 142 PHE B C 1
ATOM 2200 O O . PHE B 1 142 ? 16.109 17.172 14.766 1 60.72 142 PHE B O 1
ATOM 2207 N N . ASP B 1 143 ? 15.617 18.562 13.234 1 52.19 143 ASP B N 1
ATOM 2208 C CA . ASP B 1 143 ? 16.719 19.438 13.617 1 52.19 143 ASP B CA 1
ATOM 2209 C C . ASP B 1 143 ? 16.406 20.172 14.93 1 52.19 143 ASP B C 1
ATOM 2211 O O . ASP B 1 143 ? 15.242 20.438 15.234 1 52.19 143 ASP B O 1
#

pLDDT: mean 92.89, std 8.02, range [52.19, 98.88]

Solvent-accessible surface area (backbone atoms only — not comparable to full-atom values): 13517 Å² total; per-residue (Å²): 118,38,38,86,42,42,36,66,59,27,18,51,52,54,48,50,54,38,68,69,39,77,26,42,57,39,78,46,62,74,48,42,55,69,30,31,26,82,24,21,23,31,33,36,34,65,39,41,68,63,39,10,38,98,84,40,32,56,24,68,37,48,54,48,29,48,43,53,49,41,35,38,51,2,48,18,17,30,92,28,54,65,50,44,72,38,35,40,38,38,40,46,73,42,88,48,41,65,66,38,47,35,36,37,40,15,35,57,75,44,73,60,65,48,43,34,38,25,35,28,40,32,23,34,63,90,75,59,48,57,26,32,41,29,40,38,34,26,39,38,62,61,128,119,37,38,85,42,44,35,65,59,26,19,52,51,53,48,51,55,37,67,68,38,77,26,42,58,38,78,45,62,74,48,42,53,69,31,32,26,84,23,21,24,31,32,36,34,65,39,41,67,64,39,10,38,99,84,40,31,56,22,66,37,50,53,48,30,48,45,52,50,42,34,36,50,3,47,18,17,28,93,28,54,67,49,43,71,39,35,40,36,38,39,47,73,42,87,46,41,65,67,39,47,34,34,38,41,16,36,56,75,44,74,59,67,48,41,34,38,26,37,29,39,33,24,33,63,89,75,60,49,60,25,32,44,31,41,39,33,27,40,38,62,62,129

Radius of gyration: 18.16 Å; Cα contacts (8 Å, |Δi|>4): 790; chains: 2; bounding box: 46×52×38 Å

Foldseek 3Di:
DAAQDWFPVLQVVVLVVLVPDPPPSVVCNQKRWGTAAPLKTKIKHFAAPVQADPVQWRDPVSVQVCVLVRNLSSVSSDPFDSFAWDDKDKDFDAIDGHGFMKMKMKGFPDDDQFKTKMKMWIAGPVPRHTGMIMIIIGTIRDD/DAALDWFPVLQVVVLVVLVPDPPPSVVCNQKRWGTAAPLKTKIKHFAAPVQADPVQWRDPVSVQVCVLVRNLSSVSSDPFDSFAWDDKDKDFDAIDGHGFMKMKMKGFPDDDQFKTKMKMWIAGPVPRHTGMIMIIIGTIRDD

Nearest PDB structures (foldseek):
  3f5o-assembly1_B  TM=9.585E-01  e=2.450E-15  Homo sapiens
  4ord-assembly1_A  TM=9.558E-01  e=6.784E-15  Danio rerio
  2h4u-assembly1_D  TM=9.653E-01  e=1.569E-14  Homo sapiens
  2h4u-assembly1_A  TM=9.785E-01  e=1.724E-13  Homo sapiens
  2hbo-assembly1_A-2  TM=8.088E-01  e=6.205E-07  Caulobacter vibrioides

Secondary structure (DSSP, 8-state):
------HHHHHHHHHHHHHH--SGGGGGTT-EEEEEETTEEEEEEE--GGGB-TTSBBPHHHHHHHHHHHHHHHHHTSSS---EEEEEEEEE-S--BTT-EEEEEEEEEEE-SSEEEEEEEEEETTT--EEEEEEEEEE----/------HHHHHHHHHHHHHH--SGGGGGTT-EEEEEETTEEEEEEE--GGGB-TTSBBPHHHHHHHHHHHHHHHHHTSSS---EEEEEEEEE-S--BTT-EEEEEEEEEEE-SSEEEEEEEEEETTT--EEEEEEEEEE----

InterPro domains:
  IPR003736 Phenylacetic acid degradation-related domain [TIGR00369] (31-130)
  IPR006683 Thioesterase domain [PF03061] (56-130)
  IPR029069 HotDog domain superfamily [SSF54637] (8-139)
  IPR039298 Acyl-coenzyme A thioesterase 13 [PTHR21660] (12-141)